Protein AF-A0A0K9PX91-F1 (afdb_monomer)

Nearest PDB structures (foldseek):
  5l0y-assembly3_C  TM=5.691E-01  e=7.499E-02  Thermochaetoides thermophila DSM 1495
  5cwn-assembly1_A  TM=4.117E-01  e=2.044E-02  synthetic construct
  5l0y-assembly1_A  TM=4.486E-01  e=1.176E-01  Thermochaetoides thermophila DSM 1495
  5l0y-assembly5_H  TM=6.342E-01  e=8.267E-01  Thermochaetoides thermophila DSM 1495
  2fbn-assembly1_B  TM=3.160E-01  e=9.605E-01  Plasmodium falciparum

pLDDT: mean 71.94, std 21.8, range [26.59, 95.88]

Foldseek 3Di:
DPDVVVLVVLVVLLVVLVVCVLVVVLVSNQVSLLVSLQVVVVVPDPDPPVSNLSSLVSNLSSCLSVLVLQCSVVSVCVSLVALLQQDLVSLLSSLVSCLVRNPPNLVVNLVSLVRNQVQWADDPQWTWGFRDQRPVPSDTDIDTHHLVSSVSSLCSNQVVRCCPPVVPLVVSLVCLVPGNHDPVSSVVSNVNSVVSVVVVVVVVVVVVPPPDDDDDDDDDDPPPPPVVPVVVPVPPDDDDPPPDDDDDLDDDPDDRPPDDPPVVVVVVVVVVVVVVVCVVPVVVVVVVVVVVVVVVVVVVVVVVCVVPPPPPPPDDDD

Radius of gyration: 27.76 Å; Cα contacts (8 Å, |Δi|>4): 230; chains: 1; bounding box: 58×59×102 Å

Sequence (318 aa):
MNEASQSSSLSEDLDLAERYLIQAMFEKAESLSSSILRRCFSDREQFENGTVESASMVFLQSLNEHGKTDGIFNKLELLFESVAVIPADVLILGAHLQIEHGSGTTTKLRSVLEQFLKAWRFVDGVYDGQTYVSLKTEEQHFSLLSVEKYLEIVDVYVIRLLGTILCDFDAAISWTENADLPEEKRRELIRKLQSLSSAKDTSSSQAFIRENGSPSKEEKEEFRDRSKQSHSSIRKAFQPCFWVFQTFGLKSGNAPLIFQNEKLFILTAFVILICYFARKKHATIQRFALKQFLSVRKALIDIWQLAFSIPVNSLAAV

Mean predicted aligned error: 18.0 Å

Structure (mmCIF, N/CA/C/O backbone):
data_AF-A0A0K9PX91-F1
#
_entry.id   AF-A0A0K9PX91-F1
#
loop_
_atom_site.group_PDB
_atom_site.id
_atom_site.type_symbol
_atom_site.label_atom_id
_atom_site.label_alt_id
_atom_site.label_comp_id
_atom_site.label_asym_id
_atom_site.label_entity_id
_atom_site.label_seq_id
_atom_site.pdbx_PDB_ins_code
_atom_site.Cartn_x
_atom_site.Cartn_y
_atom_site.Cartn_z
_atom_site.occupancy
_atom_site.B_iso_or_equiv
_atom_site.auth_seq_id
_atom_site.auth_comp_id
_atom_site.auth_asym_id
_atom_site.auth_atom_id
_atom_site.pdbx_PDB_model_num
ATOM 1 N N . MET A 1 1 ? 11.472 -23.175 -26.448 1.00 44.75 1 MET A N 1
ATOM 2 C CA . MET A 1 1 ? 12.720 -22.442 -26.142 1.00 44.75 1 MET A CA 1
ATOM 3 C C . MET A 1 1 ? 12.405 -21.061 -25.545 1.00 44.75 1 MET A C 1
ATOM 5 O O . MET A 1 1 ? 13.180 -20.140 -25.750 1.00 44.75 1 MET A O 1
ATOM 9 N N . ASN A 1 2 ? 11.278 -20.894 -24.826 1.00 56.50 2 ASN A N 1
ATOM 10 C CA . ASN A 1 2 ? 10.623 -19.578 -24.719 1.00 56.50 2 ASN A CA 1
ATOM 11 C C . ASN A 1 2 ? 10.452 -19.043 -23.283 1.00 56.50 2 ASN A C 1
ATOM 13 O O . ASN A 1 2 ? 10.642 -17.851 -23.092 1.00 56.50 2 ASN A O 1
ATOM 17 N N . GLU A 1 3 ? 10.193 -19.879 -22.274 1.00 50.47 3 GLU A N 1
ATOM 18 C CA . GLU A 1 3 ? 9.898 -19.403 -20.903 1.00 50.47 3 GLU A CA 1
ATOM 19 C C . GLU A 1 3 ? 11.137 -18.863 -20.170 1.00 50.47 3 GLU A C 1
ATOM 21 O O . GLU A 1 3 ? 11.148 -17.724 -19.712 1.00 50.47 3 GLU A O 1
ATOM 26 N N . ALA A 1 4 ? 12.232 -19.633 -20.144 1.00 56.19 4 ALA A N 1
ATOM 27 C CA . ALA A 1 4 ? 13.476 -19.223 -19.479 1.00 56.19 4 ALA A CA 1
ATOM 28 C C . ALA A 1 4 ? 14.125 -17.976 -20.111 1.00 56.19 4 ALA A C 1
ATOM 30 O O . ALA A 1 4 ? 14.843 -17.244 -19.440 1.00 56.19 4 ALA A O 1
ATOM 31 N N . SER A 1 5 ? 13.870 -17.732 -21.403 1.00 59.03 5 SER A N 1
ATOM 32 C CA . SER A 1 5 ? 14.355 -16.538 -22.104 1.00 59.03 5 SER A CA 1
ATOM 33 C C . SER A 1 5 ? 13.471 -15.313 -21.853 1.00 59.03 5 SER A C 1
ATOM 35 O O . SER A 1 5 ? 13.945 -14.185 -21.980 1.00 59.03 5 SER A O 1
ATOM 37 N N . GLN A 1 6 ? 12.187 -15.507 -21.536 1.00 60.16 6 GLN A N 1
ATOM 38 C CA . GLN A 1 6 ? 11.271 -14.418 -21.199 1.00 60.16 6 GLN A CA 1
ATOM 39 C C . GLN A 1 6 ? 11.432 -13.988 -19.740 1.00 60.16 6 GLN A C 1
ATOM 41 O O . GLN A 1 6 ? 11.508 -12.784 -19.489 1.00 60.16 6 GLN A O 1
ATOM 46 N N . SER A 1 7 ? 11.560 -14.929 -18.800 1.00 59.84 7 SER A N 1
ATOM 47 C CA . SER A 1 7 ? 11.830 -14.608 -17.393 1.00 59.84 7 SER A CA 1
ATOM 48 C C . SER A 1 7 ? 13.177 -13.900 -17.219 1.00 59.84 7 SER A C 1
ATOM 50 O O . SER A 1 7 ? 13.248 -12.896 -16.510 1.00 59.84 7 SER A O 1
ATOM 52 N N . SER A 1 8 ? 14.215 -14.325 -17.954 1.00 65.19 8 SER A N 1
ATOM 53 C CA . SER A 1 8 ? 15.501 -13.619 -17.975 1.00 65.19 8 SER A CA 1
ATOM 54 C C . SER A 1 8 ? 15.363 -12.195 -18.524 1.00 65.19 8 SER A C 1
ATOM 56 O O . SER A 1 8 ? 15.917 -11.267 -17.944 1.00 65.19 8 SER A O 1
ATOM 58 N N . SER A 1 9 ? 14.559 -11.995 -19.579 1.00 80.06 9 SER A N 1
ATOM 59 C CA . SER A 1 9 ? 14.324 -10.657 -20.144 1.00 80.06 9 SER A CA 1
ATOM 60 C C . SER A 1 9 ? 13.584 -9.716 -19.184 1.00 80.06 9 SER A C 1
ATOM 62 O O . SER A 1 9 ? 13.906 -8.536 -19.117 1.00 80.06 9 SER A O 1
ATOM 64 N N . LEU A 1 10 ? 12.616 -10.226 -18.408 1.00 82.81 10 LEU A N 1
ATOM 65 C CA . LEU A 1 10 ? 11.866 -9.420 -17.437 1.00 82.81 10 LEU A CA 1
ATOM 66 C C . LEU A 1 10 ? 12.744 -8.988 -16.260 1.00 82.81 10 LEU A C 1
ATOM 68 O O . LEU A 1 10 ? 12.634 -7.851 -15.807 1.00 82.81 10 LEU A O 1
ATOM 72 N N . SER A 1 11 ? 13.627 -9.872 -15.788 1.00 83.62 11 SER A N 1
ATOM 73 C CA . SER A 1 11 ? 14.587 -9.536 -14.734 1.00 83.62 11 SER A CA 1
ATOM 74 C C . SER A 1 11 ? 15.584 -8.469 -15.195 1.00 83.62 11 SER A C 1
ATOM 76 O O . SER A 1 11 ? 15.866 -7.539 -14.445 1.00 83.62 11 SER A O 1
ATOM 78 N N . GLU A 1 12 ? 16.094 -8.565 -16.426 1.00 88.25 12 GLU A N 1
ATOM 79 C CA . GLU A 1 12 ? 17.004 -7.560 -16.994 1.00 88.25 12 GLU A CA 1
ATOM 80 C C . GLU A 1 12 ? 16.321 -6.192 -17.167 1.00 88.25 12 GLU A C 1
ATOM 82 O O . GLU A 1 12 ? 16.908 -5.153 -16.847 1.00 88.25 12 GLU A O 1
ATOM 87 N N . ASP A 1 13 ? 15.067 -6.184 -17.629 1.00 91.19 13 ASP A N 1
ATOM 88 C CA . ASP A 1 13 ? 14.262 -4.966 -17.743 1.00 91.19 13 ASP A CA 1
ATOM 89 C C . ASP A 1 13 ? 13.988 -4.343 -16.361 1.00 91.19 13 ASP A C 1
ATOM 91 O O . ASP A 1 13 ? 14.023 -3.117 -16.215 1.00 91.19 13 ASP A O 1
ATOM 95 N N . LEU A 1 14 ? 13.744 -5.165 -15.333 1.00 90.00 14 LEU A N 1
ATOM 96 C CA . LEU A 1 14 ? 13.546 -4.700 -13.959 1.00 90.00 14 LEU A CA 1
ATOM 97 C C . LEU A 1 14 ? 14.821 -4.064 -13.394 1.00 90.00 14 LEU A C 1
ATOM 99 O O . LEU A 1 14 ? 14.767 -2.932 -12.910 1.00 90.00 14 LEU A O 1
ATOM 103 N N . ASP A 1 15 ? 15.973 -4.722 -13.544 1.00 90.62 15 ASP A N 1
ATOM 104 C CA . ASP A 1 15 ? 17.277 -4.170 -13.158 1.00 90.62 15 ASP A CA 1
ATOM 105 C C . ASP A 1 15 ? 17.537 -2.819 -13.844 1.00 90.62 15 ASP A C 1
ATOM 107 O O . ASP A 1 15 ? 18.087 -1.881 -13.253 1.00 90.62 15 ASP A O 1
ATOM 111 N N . LEU A 1 16 ? 17.152 -2.693 -15.116 1.00 92.56 16 LEU A N 1
ATOM 112 C CA . LEU A 1 16 ? 17.272 -1.444 -15.859 1.00 92.56 16 LEU A CA 1
ATOM 113 C C . LEU A 1 16 ? 16.324 -0.363 -15.319 1.00 92.56 16 LEU A C 1
ATOM 115 O O . LEU A 1 16 ? 16.738 0.793 -15.184 1.00 92.56 16 LEU A O 1
ATOM 119 N N . ALA A 1 17 ? 15.087 -0.720 -14.972 1.00 92.19 17 ALA A N 1
ATOM 120 C CA . ALA A 1 17 ? 14.122 0.198 -14.372 1.00 92.19 17 ALA A CA 1
ATOM 121 C C . ALA A 1 17 ? 14.614 0.726 -13.015 1.00 92.19 17 ALA A C 1
ATOM 123 O O . ALA A 1 17 ? 14.544 1.932 -12.759 1.00 92.19 17 ALA A O 1
ATOM 124 N N . GLU A 1 18 ? 15.194 -0.139 -12.182 1.00 91.12 18 GLU A N 1
ATOM 125 C CA . GLU A 1 18 ? 15.822 0.248 -10.915 1.00 91.12 18 GLU A CA 1
ATOM 126 C C . GLU A 1 18 ? 17.002 1.202 -11.130 1.00 91.12 18 GLU A C 1
ATOM 128 O O . GLU A 1 18 ? 17.122 2.224 -10.449 1.00 91.12 18 GLU A O 1
ATOM 133 N N . ARG A 1 19 ? 17.858 0.934 -12.124 1.00 90.38 19 ARG A N 1
ATOM 134 C CA . ARG A 1 19 ? 18.958 1.847 -12.476 1.00 90.38 19 ARG A CA 1
ATOM 135 C C . ARG A 1 19 ? 18.443 3.210 -12.921 1.00 90.38 19 ARG A C 1
ATOM 137 O O . ARG A 1 19 ? 19.034 4.220 -12.541 1.00 90.38 19 ARG A O 1
ATOM 144 N N . TYR A 1 20 ? 17.362 3.262 -13.699 1.00 94.69 20 TYR A N 1
ATOM 145 C CA . TYR A 1 20 ? 16.736 4.528 -14.077 1.00 94.69 20 TYR A CA 1
ATOM 146 C C . TYR A 1 20 ? 16.213 5.292 -12.865 1.00 94.69 20 TYR A C 1
ATOM 148 O O . TYR A 1 20 ? 16.447 6.498 -12.780 1.00 94.69 20 TYR A O 1
ATOM 156 N N . LEU A 1 21 ? 15.592 4.605 -11.906 1.00 88.94 21 LEU A N 1
ATOM 157 C CA . LEU A 1 21 ? 15.139 5.213 -10.658 1.00 88.94 21 LEU A CA 1
ATOM 158 C C . LEU A 1 21 ? 16.312 5.807 -9.861 1.00 88.94 21 LEU A C 1
ATOM 160 O O . LEU A 1 21 ? 16.266 6.975 -9.481 1.00 88.94 21 LEU A O 1
ATOM 164 N N . ILE A 1 22 ? 17.395 5.043 -9.674 1.00 91.25 22 ILE A N 1
ATOM 165 C CA . ILE A 1 22 ? 18.600 5.487 -8.947 1.00 91.25 22 ILE A CA 1
ATOM 166 C C . ILE A 1 22 ? 19.269 6.686 -9.635 1.00 91.25 22 ILE A C 1
ATOM 168 O O . ILE A 1 22 ? 19.811 7.567 -8.972 1.00 91.25 22 ILE A O 1
ATOM 172 N N . GLN A 1 23 ? 19.233 6.731 -10.967 1.00 90.44 23 GLN A N 1
ATOM 173 C CA . GLN A 1 23 ? 19.802 7.817 -11.768 1.00 90.44 23 GLN A CA 1
ATOM 174 C C . GLN A 1 23 ? 18.855 9.018 -11.927 1.00 90.44 23 GLN A C 1
ATOM 176 O O . GLN A 1 23 ? 19.132 9.899 -12.739 1.00 90.44 23 GLN A O 1
ATOM 181 N N . ALA A 1 24 ? 17.744 9.061 -11.184 1.00 90.19 24 ALA A N 1
ATOM 182 C CA . ALA A 1 24 ? 16.719 10.101 -11.265 1.00 90.19 24 ALA A CA 1
ATOM 183 C C . ALA A 1 24 ? 16.076 10.266 -12.659 1.00 90.19 24 ALA A C 1
ATOM 185 O O . ALA A 1 24 ? 15.495 11.301 -12.981 1.00 90.19 24 ALA A O 1
ATOM 186 N N . MET A 1 25 ? 16.134 9.228 -13.498 1.00 92.94 25 MET A N 1
ATOM 187 C CA . MET A 1 25 ? 15.400 9.146 -14.763 1.00 92.94 25 MET A CA 1
ATOM 188 C C . MET A 1 25 ? 13.996 8.591 -14.516 1.00 92.94 25 MET A C 1
ATOM 190 O O . MET A 1 25 ? 13.616 7.536 -15.030 1.00 92.94 25 MET A O 1
ATOM 194 N N . PHE A 1 26 ? 13.227 9.312 -13.708 1.00 92.19 26 PHE A N 1
ATOM 195 C CA . PHE A 1 26 ? 11.937 8.873 -13.189 1.00 92.19 26 PHE A CA 1
ATOM 196 C C . PHE A 1 26 ? 10.910 8.569 -14.298 1.00 92.19 26 PHE A C 1
ATOM 198 O O . PHE A 1 26 ? 10.193 7.581 -14.197 1.00 92.19 26 PHE A O 1
ATOM 205 N N . GLU A 1 27 ? 10.887 9.318 -15.410 1.00 94.81 27 GLU A N 1
ATOM 206 C CA . GLU A 1 27 ? 9.984 9.060 -16.557 1.00 94.81 27 GLU A CA 1
ATOM 207 C C . GLU A 1 27 ? 10.273 7.728 -17.239 1.00 94.81 27 GLU A C 1
ATOM 209 O O . GLU A 1 27 ? 9.356 6.987 -17.598 1.00 94.81 27 GLU A O 1
ATOM 214 N N . LYS A 1 28 ? 11.558 7.387 -17.366 1.00 95.50 28 LYS A N 1
ATOM 215 C CA . LYS A 1 28 ? 11.973 6.106 -17.936 1.00 95.50 28 LYS A CA 1
ATOM 216 C C . LYS A 1 28 ? 11.702 4.963 -16.966 1.00 95.50 28 LYS A C 1
ATOM 218 O O . LYS A 1 28 ? 11.239 3.916 -17.404 1.00 95.50 28 LYS A O 1
ATOM 223 N N . ALA A 1 29 ? 11.953 5.172 -15.672 1.00 93.44 29 ALA A N 1
ATOM 224 C CA . ALA A 1 29 ? 11.642 4.194 -14.633 1.00 93.44 29 ALA A CA 1
ATOM 225 C C . ALA A 1 29 ? 10.132 3.901 -14.576 1.00 93.44 29 ALA A C 1
ATOM 227 O O . ALA A 1 29 ? 9.744 2.736 -14.591 1.00 93.44 29 ALA A O 1
ATOM 228 N N . GLU A 1 30 ? 9.286 4.937 -14.605 1.00 94.56 30 GLU A N 1
ATOM 229 C CA . GLU A 1 30 ? 7.819 4.828 -14.637 1.00 94.56 30 GLU A CA 1
ATOM 230 C C . GLU A 1 30 ? 7.355 4.051 -15.876 1.00 94.56 30 GLU A C 1
ATOM 232 O O . GLU A 1 30 ? 6.601 3.084 -15.770 1.00 94.56 30 GLU A O 1
ATOM 237 N N . SER A 1 31 ? 7.830 4.447 -17.062 1.00 95.88 31 SER A N 1
ATOM 238 C CA . SER A 1 31 ? 7.438 3.809 -18.321 1.00 95.88 31 SER A CA 1
ATOM 239 C C . SER A 1 31 ? 7.871 2.346 -18.389 1.00 95.88 31 SER A C 1
ATOM 241 O O . SER A 1 31 ? 7.097 1.502 -18.842 1.00 95.88 31 SER A O 1
ATOM 243 N N . LEU A 1 32 ? 9.104 2.039 -17.977 1.00 95.75 32 LEU A N 1
ATOM 244 C CA . LEU A 1 32 ? 9.650 0.688 -18.067 1.00 95.75 32 LEU A CA 1
ATOM 245 C C . LEU A 1 32 ? 8.989 -0.239 -17.044 1.00 95.75 32 LEU A C 1
ATOM 247 O O . LEU A 1 32 ? 8.501 -1.298 -17.427 1.00 95.75 32 LEU A O 1
ATOM 251 N N . SER A 1 33 ? 8.863 0.189 -15.784 1.00 93.88 33 SER A N 1
ATOM 252 C CA . SER A 1 33 ? 8.152 -0.582 -14.752 1.00 93.88 33 SER A CA 1
ATOM 253 C C . SER A 1 33 ? 6.681 -0.823 -15.107 1.00 93.88 33 SER A C 1
ATOM 255 O O . SER A 1 33 ? 6.194 -1.942 -14.972 1.00 93.88 33 SER A O 1
ATOM 257 N N . SER A 1 34 ? 5.984 0.172 -15.668 1.00 93.75 34 SER A N 1
ATOM 258 C CA . SER A 1 34 ? 4.614 -0.008 -16.165 1.00 93.75 34 SER A CA 1
ATOM 259 C C . SER A 1 34 ? 4.535 -1.019 -17.316 1.00 93.75 34 SER A C 1
ATOM 261 O O . SER A 1 34 ? 3.618 -1.839 -17.357 1.00 93.75 34 SER A O 1
ATOM 263 N N . SER A 1 35 ? 5.503 -0.997 -18.238 1.00 93.31 35 SER A N 1
ATOM 264 C CA . SER A 1 35 ? 5.590 -1.966 -19.336 1.00 93.31 35 SER A CA 1
ATOM 265 C C . SER A 1 35 ? 5.850 -3.388 -18.831 1.00 93.31 35 SER A C 1
ATOM 267 O O . SER A 1 35 ? 5.234 -4.329 -19.333 1.00 93.31 35 SER A O 1
ATOM 269 N N . ILE A 1 36 ? 6.723 -3.547 -17.831 1.00 91.12 36 ILE A N 1
ATOM 270 C CA . ILE A 1 36 ? 6.980 -4.830 -17.160 1.00 91.12 36 ILE A CA 1
ATOM 271 C C . ILE A 1 36 ? 5.681 -5.353 -16.547 1.00 91.12 36 ILE A C 1
ATOM 273 O O . ILE A 1 36 ? 5.276 -6.464 -16.869 1.00 91.12 36 ILE A O 1
ATOM 277 N N . LEU A 1 37 ? 4.972 -4.532 -15.763 1.00 90.12 37 LEU A N 1
ATOM 278 C CA . LEU A 1 37 ? 3.699 -4.920 -15.149 1.00 90.12 37 LEU A CA 1
ATOM 279 C C . LEU A 1 37 ? 2.666 -5.354 -16.194 1.00 90.12 37 LEU A C 1
ATOM 281 O O . LEU A 1 37 ? 2.064 -6.409 -16.053 1.00 90.12 37 LEU A O 1
ATOM 285 N N . ARG A 1 38 ? 2.509 -4.615 -17.299 1.00 89.38 38 ARG A N 1
ATOM 286 C CA . ARG A 1 38 ? 1.576 -5.004 -18.375 1.00 89.38 38 ARG A CA 1
ATOM 287 C C . ARG A 1 38 ? 1.932 -6.341 -19.019 1.00 89.38 38 ARG A C 1
ATOM 289 O O . ARG A 1 38 ? 1.031 -7.128 -19.307 1.00 89.38 38 ARG A O 1
ATOM 296 N N . ARG A 1 39 ? 3.221 -6.620 -19.240 1.00 86.81 39 ARG A N 1
ATOM 297 C CA . ARG A 1 39 ? 3.683 -7.937 -19.716 1.00 86.81 39 ARG A CA 1
ATOM 298 C C . ARG A 1 39 ? 3.358 -9.018 -18.687 1.00 86.81 39 ARG A C 1
ATOM 300 O O . ARG A 1 39 ? 2.804 -10.049 -19.060 1.00 86.81 39 ARG A O 1
ATOM 307 N N . CYS A 1 40 ? 3.568 -8.713 -17.406 1.00 81.12 40 CYS A N 1
ATOM 308 C CA . CYS A 1 40 ? 3.186 -9.570 -16.290 1.00 81.12 40 CYS A CA 1
ATOM 309 C C . CYS A 1 40 ? 1.672 -9.781 -16.126 1.00 81.12 40 CYS A C 1
ATOM 311 O O . CYS A 1 40 ? 1.275 -10.579 -15.302 1.00 81.12 40 CYS A O 1
ATOM 313 N N . PHE A 1 41 ? 0.794 -9.102 -16.858 1.00 75.88 41 PHE A N 1
ATOM 314 C CA . PHE A 1 41 ? -0.644 -9.419 -16.837 1.00 75.88 41 PHE A CA 1
ATOM 315 C C . PHE A 1 41 ? -1.146 -9.948 -18.184 1.00 75.88 41 PHE A C 1
ATOM 317 O O . PHE A 1 41 ? -2.157 -10.648 -18.241 1.00 75.88 41 PHE A O 1
ATOM 324 N N . SER A 1 42 ? -0.401 -9.704 -19.265 1.00 73.25 42 SER A N 1
ATOM 325 C CA . SER A 1 42 ? -0.741 -10.178 -20.610 1.00 73.25 42 SER A CA 1
ATOM 326 C C . SER A 1 42 ? -0.475 -11.676 -20.794 1.00 73.25 42 SER A C 1
ATOM 328 O O . SER A 1 42 ? -1.291 -12.357 -21.415 1.00 73.25 42 SER A O 1
ATOM 330 N N . ASP A 1 43 ? 0.619 -12.205 -20.232 1.00 65.75 43 ASP A N 1
ATOM 331 C CA . ASP A 1 43 ? 1.031 -13.595 -20.493 1.00 65.75 43 ASP A CA 1
ATOM 332 C C . ASP A 1 43 ? 0.348 -14.649 -19.589 1.00 65.75 43 ASP A C 1
ATOM 334 O O . ASP A 1 43 ? 0.341 -15.830 -19.939 1.00 65.75 43 ASP A O 1
ATOM 338 N N . ARG A 1 44 ? -0.342 -14.241 -18.506 1.00 57.78 44 ARG A N 1
ATOM 339 C CA . ARG A 1 44 ? -1.103 -15.103 -17.559 1.00 57.78 44 ARG A CA 1
ATOM 340 C C . ARG A 1 44 ? -0.433 -16.448 -17.218 1.00 57.78 44 ARG A C 1
ATOM 342 O O . ARG A 1 44 ? -1.120 -17.461 -17.084 1.00 57.78 44 ARG A O 1
ATOM 349 N N . GLU A 1 45 ? 0.886 -16.476 -17.100 1.00 52.12 45 GLU A N 1
ATOM 350 C CA . GLU A 1 45 ? 1.608 -17.593 -16.484 1.00 52.12 45 GLU A CA 1
ATOM 351 C C . GLU A 1 45 ? 1.941 -17.218 -15.042 1.00 52.12 45 GLU A C 1
ATOM 353 O O . GLU A 1 45 ? 1.915 -16.044 -14.700 1.00 52.12 45 GLU A O 1
ATOM 358 N N . GLN A 1 46 ? 2.168 -18.192 -14.161 1.00 53.75 46 GLN A N 1
ATOM 359 C CA . GLN A 1 46 ? 2.471 -17.936 -12.749 1.00 53.75 46 GLN A CA 1
ATOM 360 C C . GLN A 1 46 ? 3.692 -17.018 -12.622 1.00 53.75 46 GLN A C 1
ATOM 362 O O . GLN A 1 46 ? 4.835 -17.458 -12.715 1.00 53.75 46 GLN A O 1
ATOM 367 N N . PHE A 1 47 ? 3.444 -15.727 -12.427 1.00 58.75 47 PHE A N 1
ATOM 368 C CA . PHE A 1 47 ? 4.500 -14.750 -12.241 1.00 58.75 47 PHE A CA 1
ATOM 369 C C . PHE A 1 47 ? 5.193 -15.004 -10.911 1.00 58.75 47 PHE A C 1
ATOM 371 O O . PHE A 1 47 ? 4.547 -15.301 -9.901 1.00 58.75 47 PHE A O 1
ATOM 378 N N . GLU A 1 48 ? 6.513 -14.829 -10.889 1.00 64.50 48 GLU A N 1
ATOM 379 C CA . GLU A 1 48 ? 7.202 -14.654 -9.622 1.00 64.50 48 GLU A CA 1
ATOM 380 C C . GLU A 1 48 ? 6.614 -13.413 -8.954 1.00 64.50 48 GLU A C 1
ATOM 382 O O . GLU A 1 48 ? 6.784 -12.287 -9.427 1.00 64.50 48 GLU A O 1
ATOM 387 N N . ASN A 1 49 ? 5.896 -13.629 -7.850 1.00 69.56 49 ASN A N 1
ATOM 388 C CA . ASN A 1 49 ? 5.242 -12.564 -7.091 1.00 69.56 49 ASN A CA 1
ATOM 389 C C . ASN A 1 49 ? 6.236 -11.431 -6.755 1.00 69.56 49 ASN A C 1
ATOM 391 O O . ASN A 1 49 ? 5.881 -10.256 -6.781 1.00 69.56 49 ASN A O 1
ATOM 395 N N . GLY A 1 50 ? 7.514 -11.786 -6.565 1.00 76.62 50 GLY A N 1
ATOM 396 C CA . GLY A 1 50 ? 8.609 -10.842 -6.356 1.00 76.62 50 GLY A CA 1
ATOM 397 C C . GLY A 1 50 ? 8.883 -9.900 -7.534 1.00 76.62 50 GLY A C 1
ATOM 398 O O . GLY A 1 50 ? 9.171 -8.733 -7.301 1.00 76.62 50 GLY A O 1
ATOM 399 N N . THR A 1 51 ? 8.760 -10.333 -8.795 1.00 82.44 51 THR A N 1
ATOM 400 C CA . THR A 1 51 ? 8.965 -9.442 -9.955 1.00 82.44 51 THR A CA 1
ATOM 401 C C . THR A 1 51 ? 7.845 -8.414 -10.062 1.00 82.44 51 THR A C 1
ATOM 403 O O . THR A 1 51 ? 8.110 -7.238 -10.308 1.00 82.44 51 THR A O 1
ATOM 406 N N . VAL A 1 52 ? 6.594 -8.841 -9.852 1.00 85.31 52 VAL A N 1
ATOM 407 C CA . VAL A 1 52 ? 5.425 -7.946 -9.871 1.00 85.31 52 VAL A CA 1
ATOM 408 C C . VAL A 1 52 ? 5.521 -6.931 -8.739 1.00 85.31 52 VAL A C 1
ATOM 410 O O . VAL A 1 52 ? 5.327 -5.735 -8.967 1.00 85.31 52 VAL A O 1
ATOM 413 N N . GLU A 1 53 ? 5.865 -7.386 -7.536 1.00 86.62 53 GLU A N 1
ATOM 414 C CA . GLU A 1 53 ? 6.062 -6.518 -6.382 1.00 86.62 53 GLU A CA 1
ATOM 415 C C . GLU A 1 53 ? 7.193 -5.513 -6.636 1.00 86.62 53 GLU A C 1
ATOM 417 O O . GLU A 1 53 ? 6.945 -4.311 -6.602 1.00 86.62 53 GLU A O 1
ATOM 422 N N . SER A 1 54 ? 8.395 -5.959 -7.013 1.00 88.00 54 SER A N 1
ATOM 423 C CA . SER A 1 54 ? 9.539 -5.073 -7.275 1.00 88.00 54 SER A CA 1
ATOM 424 C C . SER A 1 54 ? 9.268 -4.058 -8.388 1.00 88.00 54 SER A C 1
ATOM 426 O O . SER A 1 54 ? 9.530 -2.866 -8.212 1.00 88.00 54 SER A O 1
ATOM 428 N N . ALA A 1 55 ? 8.678 -4.483 -9.510 1.00 91.31 55 ALA A N 1
ATOM 429 C CA . ALA A 1 55 ? 8.302 -3.566 -10.585 1.00 91.31 55 ALA A CA 1
ATOM 430 C C . ALA A 1 55 ? 7.285 -2.522 -10.100 1.00 91.31 55 ALA A C 1
ATOM 432 O O . ALA A 1 55 ? 7.398 -1.340 -10.429 1.00 91.31 55 ALA A O 1
ATOM 433 N N . SER A 1 56 ? 6.333 -2.929 -9.260 1.00 92.31 56 SER A N 1
ATOM 434 C CA . SER A 1 56 ? 5.361 -2.019 -8.650 1.00 92.31 56 SER A CA 1
ATOM 435 C C . SER A 1 56 ? 6.003 -1.038 -7.674 1.00 92.31 56 SER A C 1
ATOM 437 O O . SER A 1 56 ? 5.619 0.130 -7.649 1.00 92.31 56 SER A O 1
ATOM 439 N N . MET A 1 57 ? 7.009 -1.466 -6.910 1.00 93.69 57 MET A N 1
ATOM 440 C CA . MET A 1 57 ? 7.760 -0.586 -6.010 1.00 93.69 57 MET A CA 1
ATOM 441 C C . MET A 1 57 ? 8.521 0.488 -6.793 1.00 93.69 57 MET A C 1
ATOM 443 O O . MET A 1 57 ? 8.430 1.672 -6.463 1.00 93.69 57 MET A O 1
ATOM 447 N N . VAL A 1 58 ? 9.209 0.101 -7.876 1.00 93.81 58 VAL A N 1
ATOM 448 C CA . VAL A 1 58 ? 9.887 1.046 -8.781 1.00 93.81 58 VAL A CA 1
ATOM 449 C C . VAL A 1 58 ? 8.882 2.019 -9.395 1.00 93.81 58 VAL A C 1
ATOM 451 O O . VAL A 1 58 ? 9.126 3.228 -9.428 1.00 93.81 58 VAL A O 1
ATOM 454 N N . PHE A 1 59 ? 7.729 1.508 -9.829 1.00 95.44 59 PHE A N 1
ATOM 455 C CA . PHE A 1 59 ? 6.652 2.316 -10.386 1.00 95.44 59 PHE A CA 1
ATOM 456 C C . PHE A 1 59 ? 6.141 3.357 -9.380 1.00 95.44 59 PHE A C 1
ATOM 458 O O . PHE A 1 59 ? 6.138 4.551 -9.681 1.00 95.44 59 PHE A O 1
ATOM 465 N N . LEU A 1 60 ? 5.780 2.942 -8.164 1.00 94.00 60 LEU A N 1
ATOM 466 C CA . LEU A 1 60 ? 5.296 3.842 -7.115 1.00 94.00 60 LEU A CA 1
ATOM 467 C C . LEU A 1 60 ? 6.324 4.901 -6.728 1.00 94.00 60 LEU A C 1
ATOM 469 O O . LEU A 1 60 ? 5.976 6.081 -6.639 1.00 94.00 60 LEU A O 1
ATOM 473 N N . GLN A 1 61 ? 7.588 4.508 -6.559 1.00 92.94 61 GLN A N 1
ATOM 474 C CA . GLN A 1 61 ? 8.638 5.467 -6.237 1.00 92.94 61 GLN A CA 1
ATOM 475 C C . GLN A 1 61 ? 8.825 6.475 -7.375 1.00 92.94 61 GLN A C 1
ATOM 477 O O . GLN A 1 61 ? 8.901 7.672 -7.121 1.00 92.94 61 GLN A O 1
ATOM 482 N N . SER A 1 62 ? 8.830 6.027 -8.634 1.00 92.25 62 SER A N 1
ATOM 483 C CA . SER A 1 62 ? 8.956 6.934 -9.782 1.00 92.25 62 SER A CA 1
ATOM 484 C C . SER A 1 62 ? 7.809 7.953 -9.860 1.00 92.25 62 SER A C 1
ATOM 486 O O . SER A 1 62 ? 8.042 9.125 -10.150 1.00 92.25 62 SER A O 1
ATOM 488 N N . LEU A 1 63 ? 6.577 7.547 -9.524 1.00 90.81 63 LEU A N 1
ATOM 489 C CA . LEU A 1 63 ? 5.428 8.453 -9.442 1.00 90.81 63 LEU A CA 1
ATOM 490 C C . LEU A 1 63 ? 5.566 9.469 -8.311 1.00 90.81 63 LEU A C 1
ATOM 492 O O . LEU A 1 63 ? 5.198 10.632 -8.495 1.00 90.81 63 LEU A O 1
ATOM 496 N N . ASN A 1 64 ? 6.082 9.035 -7.161 1.00 89.62 64 ASN A N 1
ATOM 497 C CA . ASN A 1 64 ? 6.317 9.911 -6.024 1.00 89.62 64 ASN A CA 1
ATOM 498 C C . ASN A 1 64 ? 7.337 11.004 -6.354 1.00 89.62 64 ASN A C 1
ATOM 500 O O . ASN A 1 64 ? 7.060 12.181 -6.143 1.00 89.62 64 ASN A O 1
ATOM 504 N N . GLU A 1 65 ? 8.473 10.631 -6.942 1.00 87.94 65 GLU A N 1
ATOM 505 C CA . GLU A 1 65 ? 9.533 11.581 -7.308 1.00 87.94 65 GLU A CA 1
ATOM 506 C C . GLU A 1 65 ? 9.093 12.562 -8.412 1.00 87.94 65 GLU A C 1
ATOM 508 O O . GLU A 1 65 ? 9.574 13.691 -8.488 1.00 87.94 65 GLU A O 1
ATOM 513 N N . HIS A 1 66 ? 8.118 12.177 -9.241 1.00 82.06 66 HIS A N 1
ATOM 514 C CA . HIS A 1 66 ? 7.451 13.078 -10.185 1.00 82.06 66 HIS A CA 1
ATOM 515 C C . HIS A 1 66 ? 6.404 14.011 -9.563 1.00 82.06 66 HIS A C 1
ATOM 517 O O . HIS A 1 66 ? 5.842 14.843 -10.279 1.00 82.06 66 HIS A O 1
ATOM 523 N N . GLY A 1 67 ? 6.058 13.838 -8.287 1.00 83.00 67 GLY A N 1
ATOM 524 C CA . GLY A 1 67 ? 4.934 14.533 -7.658 1.00 83.00 67 GLY A CA 1
ATOM 525 C C . GLY A 1 67 ? 3.563 14.120 -8.209 1.00 83.00 67 GLY A C 1
ATOM 526 O O . GLY A 1 67 ? 2.604 14.877 -8.103 1.00 83.00 67 GLY A O 1
ATOM 527 N N . LYS A 1 68 ? 3.442 12.931 -8.820 1.00 84.88 68 LYS A N 1
ATOM 528 C CA . LYS A 1 68 ? 2.190 12.397 -9.398 1.00 84.88 68 LYS A CA 1
ATOM 529 C C . LYS A 1 68 ? 1.471 11.451 -8.424 1.00 84.88 68 LYS A C 1
ATOM 531 O O . LYS A 1 68 ? 0.943 10.415 -8.834 1.00 84.88 68 LYS A O 1
ATOM 536 N N . THR A 1 69 ? 1.459 11.790 -7.139 1.00 84.44 69 THR A N 1
ATOM 537 C CA . THR A 1 69 ? 0.956 10.934 -6.050 1.00 84.44 69 THR A CA 1
ATOM 538 C C . THR A 1 69 ? -0.571 10.835 -6.006 1.00 84.44 69 THR A C 1
ATOM 540 O O . THR A 1 69 ? -1.107 9.770 -5.709 1.00 84.44 69 THR A O 1
ATOM 543 N N . ASP A 1 70 ? -1.294 11.884 -6.410 1.00 82.81 70 ASP A N 1
ATOM 544 C CA . ASP A 1 70 ? -2.768 11.896 -6.443 1.00 82.81 70 ASP A CA 1
ATOM 545 C C . ASP A 1 70 ? -3.387 10.876 -7.408 1.00 82.81 70 ASP A C 1
ATOM 547 O O . ASP A 1 70 ? -4.528 10.445 -7.240 1.00 82.81 70 ASP A O 1
ATOM 551 N N . GLY A 1 71 ? -2.634 10.484 -8.437 1.00 85.12 71 GLY A N 1
ATOM 552 C CA . GLY A 1 71 ? -3.079 9.549 -9.466 1.00 85.12 71 GLY A CA 1
ATOM 553 C C . GLY A 1 71 ? -2.652 8.102 -9.238 1.00 85.12 71 GLY A C 1
ATOM 554 O O . GLY A 1 71 ? -2.927 7.279 -10.112 1.00 85.12 71 GLY A O 1
ATOM 555 N N . ILE A 1 72 ? -1.978 7.781 -8.123 1.00 91.19 72 ILE A N 1
ATOM 556 C CA . ILE A 1 72 ? -1.363 6.462 -7.896 1.00 91.19 72 ILE A CA 1
ATOM 557 C C . ILE A 1 72 ? -2.379 5.337 -8.085 1.00 91.19 72 ILE A C 1
ATOM 559 O O . ILE A 1 72 ? -2.174 4.466 -8.929 1.00 91.19 72 ILE A O 1
ATOM 563 N N . PHE A 1 73 ? -3.506 5.372 -7.373 1.00 91.31 73 PHE A N 1
ATOM 564 C CA . PHE A 1 73 ? -4.451 4.256 -7.426 1.00 91.31 73 PHE A CA 1
ATOM 565 C C . PHE A 1 73 ? -5.253 4.185 -8.717 1.00 91.31 73 PHE A C 1
ATOM 567 O O . PHE A 1 73 ? -5.618 3.090 -9.118 1.00 91.31 73 PHE A O 1
ATOM 574 N N . ASN A 1 74 ? -5.450 5.302 -9.422 1.00 90.94 74 ASN A N 1
ATOM 575 C CA . ASN A 1 74 ? -6.017 5.248 -10.771 1.00 90.94 74 ASN A CA 1
ATOM 576 C C . ASN A 1 74 ? -5.074 4.494 -11.717 1.00 90.94 74 ASN A C 1
ATOM 578 O O . ASN A 1 74 ? -5.518 3.712 -12.550 1.00 90.94 74 ASN A O 1
ATOM 582 N N . LYS A 1 75 ? -3.759 4.707 -11.581 1.00 92.00 75 LYS A N 1
ATOM 583 C CA . LYS A 1 75 ? -2.758 4.003 -12.386 1.00 92.00 75 LYS A CA 1
ATOM 584 C C . LYS A 1 75 ? -2.609 2.538 -11.977 1.00 92.00 75 LYS A C 1
ATOM 586 O O . LYS A 1 75 ? -2.505 1.697 -12.860 1.00 92.00 75 LYS A O 1
ATOM 591 N N . LEU A 1 76 ? -2.612 2.230 -10.679 1.00 91.88 76 LEU A N 1
ATOM 592 C CA . LEU A 1 76 ? -2.548 0.846 -10.200 1.00 91.88 76 LEU A CA 1
ATOM 593 C C . LEU A 1 76 ? -3.780 0.047 -10.632 1.00 91.88 76 LEU A C 1
ATOM 595 O O . LEU A 1 76 ? -3.632 -1.050 -11.149 1.00 91.88 76 LEU A O 1
ATOM 599 N N . GLU A 1 77 ? -4.981 0.605 -10.503 1.00 90.12 77 GLU A N 1
ATOM 600 C CA . GLU A 1 77 ? -6.219 -0.060 -10.927 1.00 90.12 77 GLU A CA 1
ATOM 601 C C . GLU A 1 77 ? -6.211 -0.376 -12.432 1.00 90.12 77 GLU A C 1
ATOM 603 O O . GLU A 1 77 ? -6.609 -1.463 -12.838 1.00 90.12 77 GLU A O 1
ATOM 608 N N . LEU A 1 78 ? -5.655 0.520 -13.258 1.00 89.88 78 LEU A N 1
ATOM 609 C CA . LEU A 1 78 ? -5.454 0.267 -14.690 1.00 89.88 78 LEU A CA 1
ATOM 610 C C . LEU A 1 78 ? -4.418 -0.828 -14.990 1.00 89.88 78 LEU A C 1
ATOM 612 O O . LEU A 1 78 ? -4.480 -1.427 -16.060 1.00 89.88 78 LEU A O 1
ATOM 616 N N . LEU A 1 79 ? -3.439 -1.048 -14.108 1.00 89.38 79 LEU A N 1
ATOM 617 C CA . LEU A 1 79 ? -2.381 -2.045 -14.309 1.00 89.38 79 LEU A CA 1
ATOM 618 C C . LEU A 1 79 ? -2.766 -3.427 -13.782 1.00 89.38 79 LEU A C 1
ATOM 620 O O . LEU A 1 79 ? -2.385 -4.416 -14.393 1.00 89.38 79 LEU A O 1
ATOM 624 N N . PHE A 1 80 ? -3.502 -3.480 -12.673 1.00 85.38 80 PHE A N 1
ATOM 625 C CA . PHE A 1 80 ? -3.860 -4.717 -11.978 1.00 85.38 80 PHE A CA 1
ATOM 626 C C . PHE A 1 80 ? -5.268 -5.225 -12.310 1.00 85.38 80 PHE A C 1
ATOM 628 O O . PHE A 1 80 ? -5.612 -6.328 -11.896 1.00 85.38 80 PHE A O 1
ATOM 635 N N . GLU A 1 81 ? -6.081 -4.434 -13.026 1.00 81.94 81 GLU A N 1
ATOM 636 C CA . GLU A 1 81 ? -7.492 -4.680 -13.393 1.00 81.94 81 GLU A CA 1
ATOM 637 C C . GLU A 1 81 ? -8.467 -4.779 -12.203 1.00 81.94 81 GLU A C 1
ATOM 639 O O . GLU A 1 81 ? -9.625 -4.379 -12.308 1.00 81.94 81 GLU A O 1
ATOM 644 N N . SER A 1 82 ? -8.003 -5.267 -11.054 1.00 83.94 82 SER A N 1
ATOM 645 C CA . SER A 1 82 ? -8.726 -5.372 -9.796 1.00 83.94 82 SER A CA 1
ATOM 646 C C . SER A 1 82 ? -7.833 -4.941 -8.639 1.00 83.94 82 SER A C 1
ATOM 648 O O . SER A 1 82 ? -6.665 -5.321 -8.540 1.00 83.94 82 SER A O 1
ATOM 650 N N . VAL A 1 83 ? -8.412 -4.182 -7.709 1.00 87.38 83 VAL A N 1
ATOM 651 C CA . VAL A 1 83 ? -7.722 -3.729 -6.496 1.00 87.38 83 VAL A CA 1
ATOM 652 C C . VAL A 1 83 ? -7.279 -4.912 -5.630 1.00 87.38 83 VAL A C 1
ATOM 654 O O . VAL A 1 83 ? -6.214 -4.849 -5.027 1.00 87.38 83 VAL A O 1
ATOM 657 N N . ALA A 1 84 ? -8.043 -6.009 -5.609 1.00 85.50 84 ALA A N 1
ATOM 658 C CA . ALA A 1 84 ? -7.741 -7.189 -4.795 1.00 85.50 84 ALA A CA 1
ATOM 659 C C . ALA A 1 84 ? -6.433 -7.900 -5.196 1.00 85.50 84 ALA A C 1
ATOM 661 O O . ALA A 1 84 ? -5.859 -8.618 -4.384 1.00 85.50 84 ALA A O 1
ATOM 662 N N . VAL A 1 85 ? -5.956 -7.687 -6.430 1.00 84.81 85 VAL A N 1
ATOM 663 C CA . VAL A 1 85 ? -4.728 -8.298 -6.977 1.00 84.81 85 VAL A CA 1
ATOM 664 C C . VAL A 1 85 ? -3.475 -7.515 -6.596 1.00 84.81 85 VAL A C 1
ATOM 666 O O . VAL A 1 85 ? -2.366 -8.033 -6.700 1.00 84.81 85 VAL A O 1
ATOM 669 N N . ILE A 1 86 ? -3.627 -6.270 -6.144 1.00 88.50 86 ILE A N 1
ATOM 670 C CA . ILE A 1 86 ? -2.492 -5.423 -5.784 1.00 88.50 86 ILE A CA 1
ATOM 671 C C . ILE A 1 86 ? -1.750 -6.065 -4.597 1.00 88.50 86 ILE A C 1
ATOM 673 O O . ILE A 1 86 ? -2.376 -6.321 -3.565 1.00 88.50 86 ILE A O 1
ATOM 677 N N . PRO A 1 87 ? -0.426 -6.296 -4.691 1.00 87.94 87 PRO A N 1
ATOM 678 C CA . PRO A 1 87 ? 0.350 -6.810 -3.570 1.00 87.94 87 PRO A CA 1
ATOM 679 C C . PRO A 1 87 ? 0.203 -5.915 -2.335 1.00 87.94 87 PRO A C 1
ATOM 681 O O . PRO A 1 87 ? 0.194 -4.688 -2.444 1.00 87.94 87 PRO A O 1
ATOM 684 N N . ALA A 1 88 ? 0.116 -6.522 -1.151 1.00 88.88 88 ALA A N 1
ATOM 685 C CA . ALA A 1 88 ? -0.142 -5.800 0.097 1.00 88.88 88 ALA A CA 1
ATOM 686 C C . ALA A 1 88 ? 0.858 -4.656 0.333 1.00 88.88 88 ALA A C 1
ATOM 688 O O . ALA A 1 88 ? 0.451 -3.529 0.607 1.00 88.88 88 ALA A O 1
ATOM 689 N N . ASP A 1 89 ? 2.154 -4.919 0.155 1.00 88.38 89 ASP A N 1
ATOM 690 C CA . ASP A 1 89 ? 3.214 -3.924 0.338 1.00 88.38 89 ASP A CA 1
ATOM 691 C C . ASP A 1 89 ? 3.118 -2.759 -0.662 1.00 88.38 89 ASP A C 1
ATOM 693 O O . ASP A 1 89 ? 3.340 -1.602 -0.301 1.00 88.38 89 ASP A O 1
ATOM 697 N N . VAL A 1 90 ? 2.677 -3.037 -1.891 1.00 91.81 90 VAL A N 1
ATOM 698 C CA . VAL A 1 90 ? 2.412 -2.022 -2.923 1.00 91.81 90 VAL A CA 1
ATOM 699 C C . VAL A 1 90 ? 1.209 -1.165 -2.529 1.00 91.81 90 VAL A C 1
ATOM 701 O O . VAL A 1 90 ? 1.262 0.062 -2.633 1.00 91.81 90 VAL A O 1
ATOM 704 N N . LEU A 1 91 ? 0.135 -1.787 -2.036 1.00 93.19 91 LEU A N 1
ATOM 705 C CA . LEU A 1 91 ? -1.063 -1.087 -1.573 1.00 93.19 91 LEU A CA 1
ATOM 706 C C . LEU A 1 91 ? -0.743 -0.159 -0.391 1.00 93.19 91 LEU A C 1
ATOM 708 O O . LEU A 1 91 ? -1.108 1.019 -0.407 1.00 93.19 91 LEU A O 1
ATOM 712 N N . ILE A 1 92 ? -0.031 -0.681 0.611 1.00 91.00 92 ILE A N 1
ATOM 713 C CA . ILE A 1 92 ? 0.387 0.054 1.810 1.00 91.00 92 ILE A CA 1
ATOM 714 C C . ILE A 1 92 ? 1.273 1.233 1.423 1.00 91.00 92 ILE A C 1
ATOM 716 O O . ILE A 1 92 ? 1.051 2.357 1.880 1.00 91.00 92 ILE A O 1
ATOM 720 N N . LEU A 1 93 ? 2.263 0.997 0.562 1.00 92.25 93 LEU A N 1
ATOM 721 C CA . LEU A 1 93 ? 3.145 2.052 0.100 1.00 92.25 93 LEU A CA 1
ATOM 722 C C . LEU A 1 93 ? 2.372 3.134 -0.664 1.00 92.25 93 LEU A C 1
ATOM 724 O O . LEU A 1 93 ? 2.489 4.317 -0.346 1.00 92.25 93 LEU A O 1
ATOM 728 N N . GLY A 1 94 ? 1.552 2.745 -1.641 1.00 91.75 94 GLY A N 1
ATOM 729 C CA . GLY A 1 94 ? 0.749 3.687 -2.419 1.00 91.75 94 GLY A CA 1
ATOM 730 C C . GLY A 1 94 ? -0.149 4.550 -1.530 1.00 91.75 94 GLY A C 1
ATOM 731 O O . GLY A 1 94 ? -0.245 5.761 -1.735 1.00 91.75 94 GLY A O 1
ATOM 732 N N . ALA A 1 95 ? -0.739 3.948 -0.492 1.00 91.56 95 ALA A N 1
ATOM 733 C CA . ALA A 1 95 ? -1.573 4.649 0.476 1.00 91.56 95 ALA A CA 1
ATOM 734 C C . ALA A 1 95 ? -0.765 5.674 1.278 1.00 91.56 95 ALA A C 1
ATOM 736 O O . ALA A 1 95 ? -1.189 6.822 1.398 1.00 91.56 95 ALA A O 1
ATOM 737 N N . HIS A 1 96 ? 0.417 5.299 1.778 1.00 89.19 96 HIS A N 1
ATOM 738 C CA . HIS A 1 96 ? 1.306 6.227 2.478 1.00 89.19 96 HIS A CA 1
ATOM 739 C C . HIS A 1 96 ? 1.725 7.408 1.599 1.00 89.19 96 HIS A C 1
ATOM 741 O O . HIS A 1 96 ? 1.624 8.554 2.034 1.00 89.19 96 HIS A O 1
ATOM 747 N N . LEU A 1 97 ? 2.129 7.153 0.352 1.00 89.25 97 LEU A N 1
ATOM 748 C CA . LEU A 1 97 ? 2.552 8.202 -0.577 1.00 89.25 97 LEU A CA 1
ATOM 749 C C . LEU A 1 97 ? 1.432 9.212 -0.849 1.00 89.25 97 LEU A C 1
ATOM 751 O O . LEU A 1 97 ? 1.668 10.421 -0.831 1.00 89.25 97 LEU A O 1
ATOM 755 N N . GLN A 1 98 ? 0.204 8.733 -1.053 1.00 88.44 98 GLN A N 1
ATOM 756 C CA . GLN A 1 98 ? -0.946 9.605 -1.279 1.00 88.44 98 GLN A CA 1
ATOM 757 C C . GLN A 1 98 ? -1.387 10.342 -0.005 1.00 88.44 98 GLN A C 1
ATOM 759 O O . GLN A 1 98 ? -1.834 11.482 -0.087 1.00 88.44 98 GLN A O 1
ATOM 764 N N . ILE A 1 99 ? -1.242 9.730 1.172 1.00 85.50 99 ILE A N 1
ATOM 765 C CA . ILE A 1 99 ? -1.511 10.382 2.461 1.00 85.50 99 ILE A CA 1
ATOM 766 C C . ILE A 1 99 ? -0.524 11.524 2.728 1.00 85.50 99 ILE A C 1
ATOM 768 O O . ILE A 1 99 ? -0.935 12.596 3.164 1.00 85.50 99 ILE A O 1
ATOM 772 N N . GLU A 1 100 ? 0.770 11.293 2.503 1.00 83.38 100 GLU A N 1
ATOM 773 C CA . GLU A 1 100 ? 1.821 12.256 2.848 1.00 83.38 100 GLU A CA 1
ATOM 774 C C . GLU A 1 100 ? 1.943 13.396 1.832 1.00 83.38 100 GLU A C 1
ATOM 776 O O . GLU A 1 100 ? 2.219 14.533 2.214 1.00 83.38 100 GLU A O 1
ATOM 781 N N . HIS A 1 101 ? 1.744 13.096 0.547 1.00 74.69 101 HIS A N 1
ATOM 782 C CA . HIS A 1 101 ? 2.055 14.017 -0.549 1.00 74.69 101 HIS A CA 1
ATOM 783 C C . HIS A 1 101 ? 0.871 14.282 -1.486 1.00 74.69 101 HIS A C 1
ATOM 785 O O . HIS A 1 101 ? 1.022 15.048 -2.434 1.00 74.69 101 HIS A O 1
ATOM 791 N N . GLY A 1 102 ? -0.282 13.642 -1.283 1.00 64.50 102 GLY A N 1
ATOM 792 C CA . GLY A 1 102 ? -1.471 13.871 -2.103 1.00 64.50 102 GLY A CA 1
ATOM 793 C C . GLY A 1 102 ? -2.160 15.192 -1.765 1.00 64.50 102 GLY A C 1
ATOM 794 O O . GLY A 1 102 ? -2.214 15.622 -0.612 1.00 64.50 102 GLY A O 1
ATOM 795 N N . 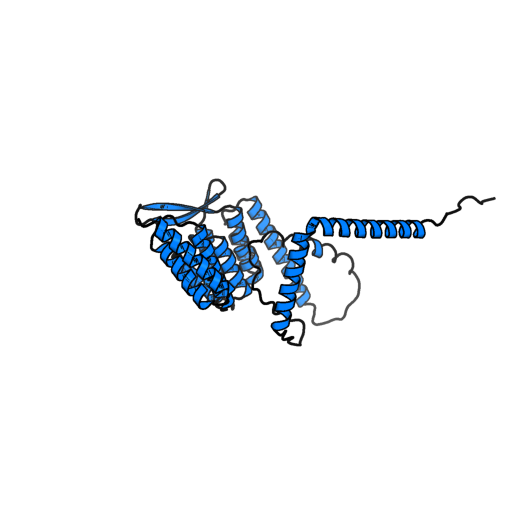SER A 1 103 ? -2.748 15.834 -2.769 1.00 60.81 103 SER A N 1
ATOM 796 C CA . SER A 1 103 ? -3.405 17.136 -2.664 1.00 60.81 103 SER A CA 1
ATOM 797 C C . SER A 1 103 ? -4.827 17.078 -2.070 1.00 60.81 103 SER A C 1
ATOM 799 O O . SER A 1 103 ? -5.622 17.988 -2.306 1.00 60.81 103 SER A O 1
ATOM 801 N N . GLY A 1 104 ? -5.183 16.021 -1.325 1.00 57.34 104 GLY A N 1
ATOM 802 C CA . GLY A 1 104 ? -6.495 15.879 -0.669 1.00 57.34 104 GLY A CA 1
ATOM 803 C C . GLY A 1 104 ? -7.463 14.865 -1.294 1.00 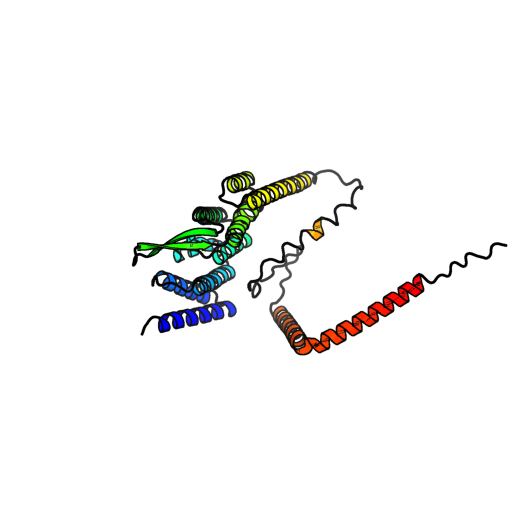57.34 104 GLY A C 1
ATOM 804 O O . GLY A 1 104 ? -8.651 14.874 -0.977 1.00 57.34 104 GLY A O 1
ATOM 805 N N . THR A 1 105 ? -6.994 13.952 -2.148 1.00 62.62 105 THR A N 1
ATOM 806 C CA . THR A 1 105 ? -7.814 12.897 -2.782 1.00 62.62 105 THR A CA 1
ATOM 807 C C . THR A 1 105 ? -8.099 11.689 -1.864 1.00 62.62 105 THR A C 1
ATOM 809 O O . THR A 1 105 ? -8.048 10.529 -2.275 1.00 62.62 105 THR A O 1
ATOM 812 N N . THR A 1 106 ? -8.471 11.939 -0.605 1.00 75.31 106 THR A N 1
ATOM 813 C CA . THR A 1 106 ? -8.725 10.899 0.417 1.00 75.31 106 THR A CA 1
ATOM 814 C C . THR A 1 106 ? -9.939 10.017 0.112 1.00 75.31 106 THR A C 1
ATOM 816 O O . THR A 1 106 ? -10.000 8.879 0.569 1.00 75.31 106 THR A O 1
ATOM 819 N N . THR A 1 107 ? -10.883 10.499 -0.707 1.00 85.88 107 THR A N 1
ATOM 820 C CA . THR A 1 107 ? -12.092 9.744 -1.091 1.00 85.88 107 THR A CA 1
ATOM 821 C C . THR A 1 107 ? -11.761 8.542 -1.979 1.00 85.88 107 THR A C 1
ATOM 823 O O . THR A 1 107 ? -12.261 7.444 -1.738 1.00 85.88 107 THR A O 1
ATOM 826 N N . LYS A 1 108 ? -10.886 8.714 -2.985 1.00 89.19 108 LYS A N 1
ATOM 827 C CA . LYS A 1 108 ? -10.476 7.599 -3.854 1.00 89.19 108 LYS A CA 1
ATOM 828 C C . LYS A 1 108 ? -9.683 6.576 -3.048 1.00 89.19 108 LYS A C 1
ATOM 830 O O . LYS A 1 108 ? -10.004 5.394 -3.117 1.00 89.19 108 LYS A O 1
ATOM 835 N N . LEU A 1 109 ? -8.734 7.032 -2.229 1.00 91.56 109 LEU A N 1
ATOM 836 C CA . LEU A 1 109 ? -7.965 6.159 -1.343 1.00 91.56 109 LEU A CA 1
ATOM 837 C C . LEU A 1 109 ? -8.872 5.343 -0.411 1.00 91.56 109 LEU A C 1
ATOM 839 O O . LEU A 1 109 ? -8.728 4.126 -0.336 1.00 91.56 109 LEU A O 1
ATOM 843 N N . ARG A 1 110 ? -9.848 5.995 0.236 1.00 92.94 110 ARG A N 1
ATOM 844 C CA . ARG A 1 110 ? -10.860 5.330 1.070 1.00 92.94 110 ARG A CA 1
ATOM 845 C C . ARG A 1 110 ? -11.570 4.223 0.294 1.00 92.94 110 ARG A C 1
ATOM 847 O O . ARG A 1 110 ? -11.574 3.083 0.743 1.00 92.94 110 ARG A O 1
ATOM 854 N N . SER A 1 111 ? -12.094 4.541 -0.891 1.00 93.00 111 SER A N 1
ATOM 855 C CA . SER A 1 111 ? -12.825 3.568 -1.710 1.00 93.00 111 SER A CA 1
ATOM 856 C C . SER A 1 111 ? -11.968 2.370 -2.129 1.00 93.00 111 SER A C 1
ATOM 858 O O . SER A 1 111 ? -12.467 1.251 -2.173 1.00 93.00 111 SER A O 1
ATOM 860 N N . VAL A 1 112 ? -10.682 2.587 -2.412 1.00 93.06 112 VAL A N 1
ATOM 861 C CA . VAL A 1 112 ? -9.752 1.528 -2.816 1.00 93.06 112 VAL A CA 1
ATOM 862 C C . VAL A 1 112 ? -9.426 0.622 -1.631 1.00 93.06 112 VAL A C 1
ATOM 864 O O . VAL A 1 112 ? -9.494 -0.593 -1.769 1.00 93.06 112 VAL A O 1
ATOM 867 N N . LEU A 1 113 ? -9.129 1.185 -0.457 1.00 94.62 113 LEU A N 1
ATOM 868 C CA . LEU A 1 113 ? -8.846 0.392 0.743 1.00 94.62 113 LEU A CA 1
ATOM 869 C C . LEU A 1 113 ? -10.074 -0.406 1.202 1.00 94.62 113 LEU A C 1
ATOM 871 O O . LEU A 1 113 ? -9.943 -1.579 1.538 1.00 94.62 113 LEU A O 1
ATOM 875 N N . GLU A 1 114 ? -11.271 0.186 1.159 1.00 94.38 114 GLU A N 1
ATOM 876 C CA . GLU A 1 114 ? -12.525 -0.521 1.453 1.00 94.38 114 GLU A CA 1
ATOM 877 C C . GLU A 1 114 ? -12.765 -1.679 0.472 1.00 94.38 114 GLU A C 1
ATOM 879 O O . GLU A 1 114 ? -13.114 -2.783 0.894 1.00 94.38 114 GLU A O 1
ATOM 884 N N . GLN A 1 115 ? -12.553 -1.448 -0.830 1.00 92.81 115 GLN A N 1
ATOM 885 C CA . GLN A 1 115 ? -12.671 -2.487 -1.858 1.00 92.81 115 GLN A CA 1
ATOM 886 C C . GLN A 1 115 ? -11.654 -3.606 -1.659 1.00 92.81 115 GLN A C 1
ATOM 888 O O . GLN A 1 115 ? -12.029 -4.773 -1.752 1.00 92.81 115 GLN A O 1
ATOM 893 N N . PHE A 1 116 ? -10.400 -3.255 -1.356 1.00 92.62 116 PHE A N 1
ATOM 894 C CA . PHE A 1 116 ? -9.362 -4.227 -1.050 1.00 92.62 116 PHE A CA 1
ATOM 895 C C . PHE A 1 116 ? -9.792 -5.086 0.133 1.00 92.62 116 PHE A C 1
ATOM 897 O O . PHE A 1 116 ? -9.964 -6.284 -0.029 1.00 92.62 116 PHE A O 1
ATOM 904 N N . LEU A 1 117 ? -10.044 -4.483 1.298 1.00 93.38 117 LEU A N 1
ATOM 905 C CA . LEU A 1 117 ? -10.341 -5.206 2.538 1.00 93.38 117 LEU A CA 1
ATOM 906 C C . LEU A 1 117 ? -11.586 -6.098 2.415 1.00 93.38 117 LEU A C 1
ATOM 908 O O . LEU A 1 117 ? -11.593 -7.207 2.933 1.00 93.38 117 LEU A O 1
ATOM 912 N N . LYS A 1 118 ? -12.613 -5.663 1.672 1.00 91.88 118 LYS A N 1
ATOM 913 C CA . LYS A 1 118 ? -13.829 -6.456 1.421 1.00 91.88 118 LYS A CA 1
ATOM 914 C C . LYS A 1 118 ? -13.585 -7.701 0.557 1.00 91.88 118 LYS A C 1
ATOM 916 O O . LYS A 1 118 ? -14.393 -8.630 0.598 1.00 91.88 118 LYS A O 1
ATOM 921 N N . ALA A 1 119 ? -12.522 -7.717 -0.245 1.00 89.06 119 ALA A N 1
ATOM 922 C CA . ALA A 1 119 ? -12.193 -8.845 -1.113 1.00 89.06 119 ALA A CA 1
ATOM 923 C C . ALA A 1 119 ? -11.569 -10.035 -0.363 1.00 89.06 119 ALA A C 1
ATOM 925 O O . ALA A 1 119 ? -11.517 -11.131 -0.920 1.00 89.06 119 ALA A O 1
ATOM 926 N N . TRP A 1 120 ? -11.130 -9.842 0.886 1.00 88.62 120 TRP A N 1
ATOM 927 C CA . TRP A 1 120 ? -10.456 -10.862 1.689 1.00 88.62 120 TRP A CA 1
ATOM 928 C C . TRP A 1 120 ? -11.367 -11.403 2.789 1.00 88.62 120 TRP A C 1
ATOM 930 O O . TRP A 1 120 ? -12.099 -10.652 3.432 1.00 88.62 120 TRP A O 1
ATOM 940 N N . ARG A 1 121 ? -11.302 -12.714 3.033 1.00 86.44 121 ARG A N 1
ATOM 941 C CA . ARG A 1 121 ? -12.065 -13.409 4.078 1.00 86.44 121 ARG A CA 1
ATOM 942 C C . ARG A 1 121 ? -11.136 -14.162 5.007 1.00 86.44 121 ARG A C 1
ATOM 944 O O . ARG A 1 121 ? -10.190 -14.800 4.560 1.00 86.44 121 ARG A O 1
ATOM 951 N N . PHE A 1 122 ? -11.429 -14.118 6.300 1.00 84.94 122 PHE A N 1
ATOM 952 C CA . PHE A 1 122 ? -10.649 -14.841 7.295 1.00 84.94 122 PHE A CA 1
ATOM 953 C C . PHE A 1 122 ? -11.074 -16.315 7.343 1.00 84.94 122 PHE A C 1
ATOM 955 O O . PHE A 1 122 ? -12.195 -16.625 7.750 1.00 84.94 122 PHE A O 1
ATOM 962 N N . VAL A 1 123 ? -10.185 -17.218 6.924 1.00 81.62 123 VAL A N 1
ATOM 963 C CA . VAL A 1 123 ? -10.418 -18.669 6.881 1.00 81.62 123 VAL A CA 1
ATOM 964 C C . VAL A 1 123 ? -9.185 -19.383 7.440 1.00 81.62 123 VAL A C 1
ATOM 966 O O . VAL A 1 123 ? -8.064 -19.130 7.014 1.00 81.62 123 VAL A O 1
ATOM 969 N N . ASP A 1 124 ? -9.380 -20.254 8.434 1.00 79.62 124 ASP A N 1
ATOM 970 C CA . ASP A 1 124 ? -8.332 -21.117 9.009 1.00 79.62 124 ASP A CA 1
ATOM 971 C C . ASP A 1 124 ? -7.036 -20.398 9.443 1.00 79.62 124 ASP A C 1
ATOM 973 O O . ASP A 1 124 ? -5.932 -20.932 9.348 1.00 79.62 124 ASP A O 1
ATOM 977 N N . GLY A 1 125 ? -7.163 -19.175 9.968 1.00 77.94 125 GLY A N 1
ATOM 978 C CA . GLY A 1 125 ? -6.024 -18.410 10.488 1.00 77.94 125 GLY A CA 1
ATOM 979 C C . GLY A 1 125 ? -5.241 -17.625 9.433 1.00 77.94 125 GLY A C 1
ATOM 980 O O . GLY A 1 125 ? -4.220 -17.032 9.773 1.00 77.94 125 GLY A O 1
ATOM 981 N N . VAL A 1 126 ? -5.715 -17.582 8.187 1.00 80.62 126 VAL A N 1
ATOM 982 C CA . VAL A 1 126 ? -5.145 -16.796 7.082 1.00 80.62 126 VAL A CA 1
ATOM 983 C C . VAL A 1 126 ? -6.271 -16.013 6.396 1.00 80.62 126 VAL A C 1
ATOM 985 O O . VAL A 1 126 ? -7.448 -16.342 6.545 1.00 80.62 126 VAL A O 1
ATOM 988 N N . TYR A 1 127 ? -5.939 -14.936 5.683 1.00 81.00 127 TYR A N 1
ATOM 989 C CA . TYR A 1 127 ? -6.905 -14.268 4.815 1.00 81.00 127 TYR A CA 1
ATOM 990 C C . TYR A 1 127 ? -6.810 -14.832 3.404 1.00 81.00 127 TYR A C 1
ATOM 992 O O . TYR A 1 127 ? -5.751 -14.777 2.779 1.00 81.00 127 TYR A O 1
ATOM 1000 N N . ASP A 1 128 ? -7.931 -15.348 2.917 1.00 80.38 128 ASP A N 1
ATOM 1001 C CA . ASP A 1 128 ? -8.095 -15.813 1.549 1.00 80.38 128 ASP A CA 1
ATOM 1002 C C . ASP A 1 128 ? -8.810 -14.737 0.723 1.00 80.38 128 ASP A C 1
ATOM 1004 O O . ASP A 1 128 ? -9.861 -14.218 1.118 1.00 80.38 128 ASP A O 1
ATOM 1008 N N . GLY A 1 129 ? -8.204 -14.363 -0.399 1.00 70.81 129 GLY A N 1
ATOM 1009 C CA . GLY A 1 129 ? -8.719 -13.379 -1.336 1.00 70.81 129 GLY A CA 1
ATOM 1010 C C . GLY A 1 129 ? -8.767 -13.960 -2.739 1.00 70.81 129 GLY A C 1
ATOM 1011 O O . GLY A 1 129 ? -7.781 -14.499 -3.247 1.00 70.81 129 GLY A O 1
ATOM 1012 N N . GLN A 1 130 ? -9.913 -13.808 -3.398 1.00 64.44 130 GLN A N 1
ATOM 1013 C CA . GLN A 1 130 ? -10.037 -14.169 -4.804 1.00 64.44 130 GLN A CA 1
ATOM 1014 C C . GLN A 1 130 ? -9.315 -13.117 -5.653 1.00 64.44 130 GLN A C 1
ATOM 1016 O O . GLN A 1 130 ? -9.755 -11.969 -5.724 1.00 64.44 130 GLN A O 1
ATOM 1021 N N . THR A 1 131 ? -8.211 -13.498 -6.298 1.00 59.78 131 THR A N 1
ATOM 1022 C CA . THR A 1 131 ? -7.376 -12.563 -7.063 1.00 59.78 131 THR A CA 1
ATOM 1023 C C . THR A 1 131 ? -7.707 -12.570 -8.550 1.00 59.78 131 THR A C 1
ATOM 1025 O O . THR A 1 131 ? -8.009 -11.515 -9.100 1.00 59.78 131 THR A O 1
ATOM 1028 N N . TYR A 1 132 ? -7.736 -13.722 -9.222 1.00 55.97 132 TYR A N 1
ATOM 1029 C CA . TYR A 1 132 ? -8.164 -13.779 -10.625 1.00 55.97 132 TYR A CA 1
ATOM 1030 C C . TYR A 1 132 ? -8.662 -15.165 -11.047 1.00 55.97 132 TYR A C 1
ATOM 1032 O O . TYR A 1 132 ? -8.309 -16.194 -10.470 1.00 55.97 132 TYR A O 1
ATOM 1040 N N . VAL A 1 133 ? -9.480 -15.179 -12.101 1.00 45.38 133 VAL A N 1
ATOM 1041 C CA . VAL A 1 133 ? -9.857 -16.395 -12.832 1.00 45.38 133 VAL A CA 1
ATOM 1042 C C . VAL A 1 133 ? -8.922 -16.516 -14.030 1.00 45.38 133 VAL A C 1
ATOM 1044 O O . VAL A 1 133 ? -8.881 -15.627 -14.887 1.00 45.38 133 VAL A O 1
ATOM 1047 N N . SER A 1 134 ? -8.148 -17.599 -14.102 1.00 45.25 134 SER A N 1
ATOM 1048 C CA . SER A 1 134 ? -7.371 -17.886 -15.308 1.00 45.25 134 SER A CA 1
ATOM 1049 C C . SER A 1 134 ? -8.333 -18.196 -16.458 1.00 45.25 134 SER A C 1
ATOM 1051 O O . SER A 1 134 ? -9.020 -19.216 -16.439 1.00 45.25 134 SER A O 1
ATOM 1053 N N . LEU A 1 135 ? -8.362 -17.350 -17.496 1.00 44.66 135 LEU A N 1
ATOM 1054 C CA . LEU A 1 135 ? -9.165 -17.599 -18.706 1.00 44.66 135 LEU A CA 1
ATOM 1055 C C . LEU A 1 135 ? -8.748 -18.879 -19.451 1.00 44.66 135 LEU A C 1
ATOM 1057 O O . LEU A 1 135 ? -9.497 -19.353 -20.298 1.00 44.66 135 LEU A O 1
ATOM 1061 N N . LYS A 1 136 ? -7.549 -19.413 -19.177 1.00 45.72 136 LYS A N 1
ATOM 1062 C CA . LYS A 1 136 ? -7.027 -20.623 -19.828 1.00 45.72 136 LYS A CA 1
ATOM 1063 C C . LYS A 1 136 ? -7.447 -21.910 -19.115 1.00 45.72 136 LYS A C 1
ATOM 1065 O O . LYS A 1 136 ? -7.510 -22.945 -19.768 1.00 45.72 136 LYS A O 1
ATOM 1070 N N . THR A 1 137 ? -7.719 -21.852 -17.811 1.00 49.69 137 THR A N 1
ATOM 1071 C CA . THR A 1 137 ? -7.900 -23.057 -16.984 1.00 49.69 137 THR A CA 1
ATOM 1072 C C . THR A 1 137 ? -9.237 -23.110 -16.244 1.00 49.69 137 THR A C 1
ATOM 1074 O O . THR A 1 137 ? -9.542 -24.143 -15.669 1.00 49.69 137 THR A O 1
ATOM 1077 N N . GLU A 1 138 ? -10.020 -22.021 -16.215 1.00 50.53 138 GLU A N 1
ATOM 1078 C CA . GLU A 1 138 ? -11.186 -21.851 -15.316 1.00 50.53 138 GLU A CA 1
ATOM 1079 C C . GLU A 1 138 ? -10.858 -22.054 -13.819 1.00 50.53 138 GLU A C 1
ATOM 1081 O O . GLU A 1 138 ? -11.744 -22.044 -12.965 1.00 50.53 138 GLU A O 1
ATOM 1086 N N . GLU A 1 139 ? -9.574 -22.180 -13.474 1.00 47.75 139 GLU A N 1
ATOM 1087 C CA . GLU A 1 139 ? -9.105 -22.327 -12.106 1.00 47.75 139 GLU A CA 1
ATOM 1088 C C . GLU A 1 139 ? -9.146 -20.964 -11.410 1.00 47.75 139 GLU A C 1
ATOM 1090 O O . GLU A 1 139 ? -8.595 -19.959 -11.882 1.00 47.75 139 GLU A O 1
ATOM 1095 N N . GLN A 1 140 ? -9.858 -20.932 -10.283 1.00 52.16 140 GLN A N 1
ATOM 1096 C CA . GLN A 1 140 ? -9.879 -19.792 -9.380 1.00 52.16 140 GLN A CA 1
ATOM 1097 C C . GLN A 1 140 ? -8.564 -19.787 -8.607 1.00 52.16 140 GLN A C 1
ATOM 1099 O O . GLN A 1 140 ? -8.302 -20.696 -7.818 1.00 52.16 140 GLN A O 1
ATOM 1104 N N . HIS A 1 141 ? -7.736 -18.770 -8.837 1.00 57.59 141 HIS A N 1
ATOM 1105 C CA . HIS A 1 141 ? -6.550 -18.568 -8.023 1.00 57.59 141 HIS A CA 1
ATOM 1106 C C . HIS A 1 141 ? -6.926 -17.757 -6.787 1.00 57.59 141 HIS A C 1
ATOM 1108 O O . HIS A 1 141 ? -7.446 -16.641 -6.868 1.00 57.59 141 HIS A O 1
ATOM 1114 N N . PHE A 1 142 ? -6.666 -18.375 -5.644 1.00 58.97 142 PHE A N 1
ATOM 1115 C CA . PHE A 1 142 ? -6.780 -17.790 -4.323 1.00 58.97 142 PHE A CA 1
ATOM 1116 C C . PHE A 1 142 ? -5.396 -17.323 -3.890 1.00 58.97 142 PHE A C 1
ATOM 1118 O O . PHE A 1 142 ? -4.419 -18.077 -3.966 1.00 58.97 142 PHE A O 1
ATOM 1125 N N . SER A 1 143 ? -5.293 -16.064 -3.482 1.00 71.25 143 SER A N 1
ATOM 1126 C CA . SER A 1 143 ? -4.081 -15.545 -2.862 1.00 71.25 143 SER A CA 1
ATOM 1127 C C . SER A 1 143 ? -4.220 -15.633 -1.354 1.00 71.25 143 SER A C 1
ATOM 1129 O O . SER A 1 143 ? -5.280 -15.364 -0.797 1.00 71.25 143 SER A O 1
ATOM 1131 N N . LEU A 1 144 ? -3.125 -16.002 -0.696 1.00 78.94 144 LEU A N 1
ATOM 1132 C CA . LEU A 1 144 ? -3.051 -16.056 0.755 1.00 78.94 144 LEU A CA 1
ATOM 1133 C C . LEU A 1 144 ? -2.367 -14.794 1.264 1.00 78.94 144 LEU A C 1
ATOM 1135 O O . LEU A 1 144 ? -1.250 -14.473 0.854 1.00 78.94 144 LEU A O 1
ATOM 1139 N N . LEU A 1 145 ? -3.028 -14.101 2.182 1.00 83.56 145 LEU A N 1
ATOM 1140 C CA . LEU A 1 145 ? -2.494 -12.940 2.872 1.00 83.56 145 LEU A CA 1
ATOM 1141 C C . LEU A 1 145 ? -2.363 -13.259 4.357 1.00 83.56 145 LEU A C 1
ATOM 1143 O O . LEU A 1 145 ? -3.315 -13.696 5.008 1.00 83.56 145 LEU A O 1
ATOM 1147 N N . SER A 1 146 ? -1.168 -13.040 4.907 1.00 85.25 146 SER A N 1
ATOM 1148 C CA . SER A 1 146 ? -0.948 -13.267 6.332 1.00 85.25 146 SER A CA 1
ATOM 1149 C C . SER A 1 146 ? -1.785 -12.298 7.167 1.00 85.25 146 SER A C 1
ATOM 1151 O O . SER A 1 146 ? -2.077 -11.169 6.758 1.00 85.25 146 SER A O 1
ATOM 1153 N N . VAL A 1 147 ? -2.152 -12.731 8.371 1.00 86.00 147 VAL A N 1
ATOM 1154 C CA . VAL A 1 147 ? -2.933 -11.914 9.306 1.00 86.00 147 VAL A CA 1
ATOM 1155 C C . VAL A 1 147 ? -2.204 -10.614 9.629 1.00 86.00 147 VAL A C 1
ATOM 1157 O O . VAL A 1 147 ? -2.830 -9.562 9.706 1.00 86.00 147 VAL A O 1
ATOM 1160 N N . GLU A 1 148 ? -0.881 -10.658 9.762 1.00 87.75 148 GLU A N 1
ATOM 1161 C CA . GLU A 1 148 ? -0.047 -9.490 10.044 1.00 87.75 148 GLU A CA 1
ATOM 1162 C C . GLU A 1 148 ? -0.146 -8.453 8.926 1.00 87.75 148 GLU A C 1
ATOM 1164 O O . GLU A 1 148 ? -0.336 -7.272 9.211 1.00 87.75 148 GLU A O 1
ATOM 1169 N N . LYS A 1 149 ? -0.070 -8.892 7.663 1.00 87.56 149 LYS A N 1
ATOM 1170 C CA . LYS A 1 149 ? -0.153 -7.999 6.504 1.00 87.56 149 LYS A CA 1
ATOM 1171 C C . LYS A 1 149 ? -1.548 -7.430 6.310 1.00 87.56 149 LYS A C 1
ATOM 1173 O O . LYS A 1 149 ? -1.686 -6.239 6.043 1.00 87.56 149 LYS A O 1
ATOM 1178 N N . TYR A 1 150 ? -2.587 -8.234 6.517 1.00 90.56 150 TYR A N 1
ATOM 1179 C CA . TYR A 1 150 ? -3.954 -7.721 6.506 1.00 90.56 150 TYR A CA 1
ATOM 1180 C C . TYR A 1 150 ? -4.160 -6.659 7.597 1.00 90.56 150 TYR A C 1
ATOM 1182 O O . TYR A 1 150 ? -4.673 -5.576 7.326 1.00 90.56 150 TYR A O 1
ATOM 1190 N N . LEU A 1 151 ? -3.695 -6.922 8.824 1.00 91.06 151 LEU A N 1
ATOM 1191 C CA . LEU A 1 151 ? -3.794 -5.969 9.933 1.00 91.06 151 LEU A CA 1
ATOM 1192 C C . LEU A 1 151 ? -2.995 -4.685 9.696 1.00 91.06 151 LEU A C 1
ATOM 1194 O O . LEU A 1 151 ? -3.397 -3.626 10.172 1.00 91.06 151 LEU A O 1
ATOM 1198 N N . GLU A 1 152 ? -1.890 -4.757 8.960 1.00 92.31 152 GLU A N 1
ATOM 1199 C CA . GLU A 1 152 ? -1.127 -3.582 8.550 1.00 92.31 152 GLU A CA 1
ATOM 1200 C C . GLU A 1 152 ? -1.955 -2.667 7.633 1.00 92.31 152 GLU A C 1
ATOM 1202 O O . GLU A 1 152 ? -2.031 -1.459 7.861 1.00 92.31 152 GLU A O 1
ATOM 1207 N N . ILE A 1 153 ? -2.659 -3.243 6.654 1.00 93.06 153 ILE A N 1
ATOM 1208 C CA . ILE A 1 153 ? -3.575 -2.498 5.776 1.00 93.06 153 ILE A CA 1
ATOM 1209 C C . ILE A 1 153 ? -4.736 -1.911 6.588 1.00 93.06 153 ILE A C 1
ATOM 1211 O O . ILE A 1 153 ? -5.126 -0.759 6.382 1.00 93.06 153 ILE A O 1
ATOM 1215 N N . VAL A 1 154 ? -5.259 -2.672 7.553 1.00 94.56 154 VAL A N 1
ATOM 1216 C CA . VAL A 1 154 ? -6.297 -2.196 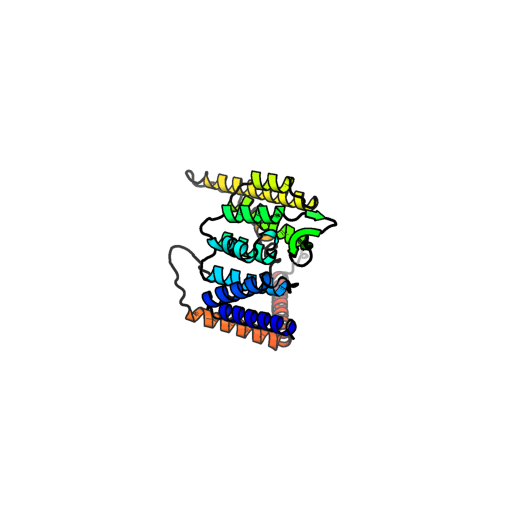8.477 1.00 94.56 154 VAL A CA 1
ATOM 1217 C C . VAL A 1 154 ? -5.807 -1.018 9.316 1.00 94.56 154 VAL A C 1
ATOM 1219 O O . VAL A 1 154 ? -6.559 -0.064 9.486 1.00 94.56 154 VAL A O 1
ATOM 1222 N N . ASP A 1 155 ? -4.565 -1.019 9.805 1.00 92.81 155 ASP A N 1
ATOM 1223 C CA . ASP A 1 155 ? -3.999 0.121 10.540 1.00 92.81 155 ASP A CA 1
ATOM 1224 C C . ASP A 1 155 ? -3.931 1.380 9.659 1.00 92.81 155 ASP A C 1
ATOM 1226 O O . ASP A 1 155 ? -4.356 2.464 10.076 1.00 92.81 155 ASP A O 1
ATOM 1230 N N . VAL A 1 156 ? -3.488 1.236 8.404 1.00 92.81 156 VAL A N 1
ATOM 1231 C CA . VAL A 1 156 ? -3.472 2.336 7.426 1.00 92.81 156 VAL A CA 1
ATOM 1232 C C . VAL A 1 156 ? -4.881 2.880 7.181 1.00 92.81 156 VAL A C 1
ATOM 1234 O O . VAL A 1 156 ? -5.087 4.095 7.184 1.00 92.81 156 VAL A O 1
ATOM 1237 N N . TYR A 1 157 ? -5.869 2.007 7.009 1.00 94.69 157 TYR A N 1
ATOM 1238 C CA . TYR A 1 157 ? -7.244 2.414 6.746 1.00 94.69 157 TYR A CA 1
ATOM 1239 C C . TYR A 1 157 ? -7.937 3.020 7.981 1.00 94.69 157 TYR A C 1
ATOM 1241 O O . TYR A 1 157 ? -8.412 4.156 7.956 1.00 94.69 157 TYR A O 1
ATOM 1249 N N . VAL A 1 158 ? -7.980 2.283 9.087 1.00 94.50 158 VAL A N 1
ATOM 1250 C CA . VAL A 1 158 ? -8.771 2.625 10.274 1.00 94.50 158 VAL A CA 1
ATOM 1251 C C . VAL A 1 158 ? -8.094 3.708 11.106 1.00 94.50 158 VAL A C 1
ATOM 1253 O O . VAL A 1 158 ? -8.722 4.704 11.462 1.00 94.50 158 VAL A O 1
ATOM 1256 N N . ILE A 1 159 ? -6.811 3.535 11.431 1.00 90.62 159 ILE A N 1
ATOM 1257 C CA . ILE A 1 159 ? -6.115 4.435 12.355 1.00 90.62 159 ILE A CA 1
ATOM 1258 C C . ILE A 1 159 ? -5.620 5.674 11.618 1.00 90.62 159 ILE A C 1
ATOM 1260 O O . ILE A 1 159 ? -5.882 6.800 12.054 1.00 90.62 159 ILE A O 1
ATOM 1264 N N . ARG A 1 160 ? -4.915 5.493 10.496 1.00 90.06 160 ARG A N 1
ATOM 1265 C CA . ARG A 1 160 ? -4.315 6.627 9.780 1.00 90.06 160 ARG A CA 1
ATOM 1266 C C . ARG A 1 160 ? -5.354 7.386 8.966 1.00 90.06 160 ARG A C 1
ATOM 1268 O O . ARG A 1 160 ? -5.540 8.578 9.204 1.00 90.06 160 ARG A O 1
ATOM 1275 N N . LEU A 1 161 ? -6.051 6.724 8.044 1.00 90.19 161 LEU A N 1
ATOM 1276 C CA . LEU A 1 161 ? -6.981 7.408 7.147 1.00 90.19 161 LEU A CA 1
ATOM 1277 C C . LEU A 1 161 ? -8.249 7.882 7.865 1.00 90.19 161 LEU A C 1
ATOM 1279 O O . LEU A 1 161 ? -8.491 9.087 7.909 1.00 90.19 161 LEU A O 1
ATOM 1283 N N . LEU A 1 162 ? -9.044 6.977 8.441 1.00 91.56 162 LEU A N 1
ATOM 1284 C CA . LEU A 1 162 ? -10.299 7.358 9.100 1.00 91.56 162 LEU A CA 1
ATOM 1285 C C . LEU A 1 162 ? -10.049 8.126 10.405 1.00 91.56 162 LEU A C 1
ATOM 1287 O O . LEU A 1 162 ? -10.546 9.237 10.565 1.00 91.56 162 LEU A O 1
ATOM 1291 N N . GLY A 1 163 ? -9.254 7.566 11.321 1.00 86.69 163 GLY A N 1
ATOM 1292 C CA . GLY A 1 163 ? -9.072 8.122 12.664 1.00 86.69 163 GLY A CA 1
ATOM 1293 C C . GLY A 1 163 ? -8.217 9.390 12.732 1.00 86.69 163 GLY A C 1
ATOM 1294 O O . GLY A 1 163 ? -8.510 10.278 13.530 1.00 86.69 163 GLY A O 1
ATOM 1295 N N . THR A 1 164 ? -7.173 9.508 11.904 1.00 87.19 164 THR A N 1
ATOM 1296 C CA . THR A 1 164 ? -6.219 10.631 12.003 1.00 87.19 164 THR A CA 1
ATOM 1297 C C . THR A 1 164 ? -6.452 11.700 10.941 1.00 87.19 164 THR A C 1
ATOM 1299 O O . THR A 1 164 ? -6.494 12.883 11.268 1.00 87.19 164 THR A O 1
ATOM 1302 N N . ILE A 1 165 ? -6.601 11.309 9.673 1.00 86.88 165 ILE A N 1
ATOM 1303 C CA . ILE A 1 165 ? -6.699 12.263 8.557 1.00 86.88 165 ILE A CA 1
ATOM 1304 C C . ILE A 1 165 ? -8.124 12.788 8.411 1.00 86.88 165 ILE A C 1
ATOM 1306 O O . ILE A 1 165 ? -8.339 13.997 8.410 1.00 86.88 165 ILE A O 1
ATOM 1310 N N . LEU A 1 166 ? -9.101 11.887 8.299 1.00 88.06 166 LEU A N 1
ATOM 1311 C CA . LEU A 1 166 ? -10.511 12.250 8.141 1.00 88.06 166 LEU A CA 1
ATOM 1312 C C . LEU A 1 166 ? -11.177 12.588 9.476 1.00 88.06 166 LEU A C 1
ATOM 1314 O O . LEU A 1 166 ? -12.160 13.324 9.498 1.00 88.06 166 LEU A O 1
ATOM 1318 N N . CYS A 1 167 ? -10.617 12.090 10.583 1.00 89.50 167 CYS A N 1
ATOM 1319 C CA . CYS A 1 167 ? -11.179 12.211 11.926 1.00 89.50 167 CYS A CA 1
ATOM 1320 C C . CYS A 1 167 ? -12.628 11.705 12.033 1.00 89.50 167 CYS A C 1
ATOM 1322 O O . CYS A 1 167 ? -13.413 12.224 12.827 1.00 89.50 167 CYS A O 1
ATOM 1324 N N . ASP A 1 168 ? -12.965 10.698 11.233 1.00 91.25 168 ASP A N 1
ATOM 1325 C CA . ASP A 1 168 ? -14.267 10.041 11.181 1.00 91.25 168 ASP A CA 1
ATOM 1326 C C . ASP A 1 168 ? -14.232 8.816 12.109 1.00 91.25 168 ASP A C 1
ATOM 1328 O O . ASP A 1 168 ? -14.097 7.667 11.679 1.00 91.25 168 ASP A O 1
ATOM 1332 N N . PHE A 1 169 ? -14.228 9.085 13.420 1.00 91.00 169 PHE A N 1
ATOM 1333 C CA . PHE A 1 169 ? -14.101 8.045 14.446 1.00 91.00 169 PHE A CA 1
ATOM 1334 C C . PHE A 1 169 ? -15.299 7.096 14.458 1.00 91.00 169 PHE A C 1
ATOM 1336 O O . PHE A 1 169 ? -15.111 5.903 14.687 1.00 91.00 169 PHE A O 1
ATOM 1343 N N . ASP A 1 170 ? -16.500 7.596 14.166 1.00 92.19 170 ASP A N 1
ATOM 1344 C CA . ASP A 1 170 ? -17.709 6.776 14.113 1.00 92.19 170 ASP A CA 1
ATOM 1345 C C . ASP A 1 170 ? -17.627 5.762 12.968 1.00 92.19 170 ASP A C 1
ATOM 1347 O O . ASP A 1 170 ? -17.873 4.572 13.182 1.00 92.19 170 ASP A O 1
ATOM 1351 N N . ALA A 1 171 ? -17.180 6.182 11.775 1.00 93.12 171 ALA A N 1
ATOM 1352 C CA . ALA A 1 171 ? -16.932 5.243 10.684 1.00 93.12 171 ALA A CA 1
ATOM 1353 C C . ALA A 1 171 ? -15.796 4.264 11.010 1.00 93.12 171 ALA A C 1
ATOM 1355 O O . ALA A 1 171 ? -15.899 3.083 10.678 1.00 93.12 171 ALA A O 1
ATOM 1356 N N . ALA A 1 172 ? -14.728 4.721 11.674 1.00 93.12 172 ALA A N 1
ATOM 1357 C CA . ALA A 1 172 ? -13.609 3.862 12.062 1.00 93.12 172 ALA A CA 1
ATOM 1358 C C . ALA A 1 172 ? -14.037 2.761 13.047 1.00 93.12 172 ALA A C 1
ATOM 1360 O O . ALA A 1 172 ? -13.679 1.593 12.867 1.00 93.12 172 ALA A O 1
ATOM 1361 N N . ILE A 1 173 ? -14.822 3.119 14.068 1.00 92.81 173 ILE A N 1
ATOM 1362 C CA . ILE A 1 173 ? -15.346 2.181 15.067 1.00 92.81 173 ILE A CA 1
ATOM 1363 C C . ILE A 1 173 ? -16.346 1.231 14.408 1.00 92.81 173 ILE A C 1
ATOM 1365 O O . ILE A 1 173 ? -16.162 0.018 14.494 1.00 92.81 173 ILE A O 1
ATOM 1369 N N . SER A 1 174 ? -17.329 1.765 13.678 1.00 94.69 174 SER A N 1
ATOM 1370 C CA . SER A 1 174 ? -18.351 0.960 13.003 1.00 94.69 174 SER A CA 1
ATOM 1371 C C . SER A 1 174 ? -17.739 -0.043 12.023 1.00 94.69 174 SER A C 1
ATOM 1373 O O . SER A 1 174 ? -18.136 -1.207 11.994 1.00 94.69 174 SER A O 1
ATOM 1375 N N . TRP A 1 175 ? -16.724 0.359 11.252 1.00 95.69 175 TRP A N 1
ATOM 1376 C CA . TRP A 1 175 ? -16.024 -0.569 10.368 1.00 95.69 175 TRP A CA 1
ATOM 1377 C C . TRP A 1 175 ? -15.295 -1.663 11.161 1.00 95.69 175 TRP A C 1
ATOM 1379 O O . TRP A 1 175 ? -15.420 -2.842 10.841 1.00 95.69 175 TRP A O 1
ATOM 1389 N N . THR A 1 176 ? -14.581 -1.292 12.230 1.00 94.50 176 THR A N 1
ATOM 1390 C CA . THR A 1 176 ? -13.800 -2.237 13.050 1.00 94.50 176 THR A CA 1
ATOM 1391 C C . THR A 1 176 ? -14.683 -3.279 13.742 1.00 94.50 176 THR A C 1
ATOM 1393 O O . THR A 1 176 ? -14.289 -4.439 13.864 1.00 94.50 176 THR A O 1
ATOM 1396 N N . GLU A 1 177 ? -15.878 -2.891 14.186 1.00 92.69 177 GLU A N 1
ATOM 1397 C CA . GLU A 1 177 ? -16.849 -3.792 14.818 1.00 92.69 177 GLU A CA 1
ATOM 1398 C C . GLU A 1 177 ? -17.381 -4.855 13.853 1.00 92.69 177 GLU A C 1
ATOM 1400 O O . GLU A 1 177 ? -17.544 -6.012 14.244 1.00 92.69 177 GLU A O 1
ATOM 1405 N N . ASN A 1 178 ? -17.601 -4.469 12.594 1.00 91.44 178 ASN A N 1
ATOM 1406 C CA . ASN A 1 178 ? -18.198 -5.323 11.569 1.00 91.44 178 ASN A CA 1
ATOM 1407 C C . ASN A 1 178 ? -17.172 -6.115 10.741 1.00 91.44 178 ASN A C 1
ATOM 1409 O O . ASN A 1 178 ? -17.561 -7.006 9.992 1.00 91.44 178 ASN A O 1
ATOM 1413 N N . ALA A 1 179 ? -15.880 -5.798 10.843 1.00 90.50 179 ALA A N 1
ATOM 1414 C CA . ALA A 1 179 ? -14.833 -6.476 10.087 1.00 90.50 179 ALA A CA 1
ATOM 1415 C C . ALA A 1 179 ? -14.525 -7.885 10.633 1.00 90.50 179 ALA A C 1
ATOM 1417 O O . ALA A 1 179 ? -14.513 -8.114 11.852 1.00 90.50 179 ALA A O 1
ATOM 1418 N N . ASP A 1 180 ? -14.182 -8.803 9.724 1.00 88.38 180 ASP A N 1
ATOM 1419 C CA . ASP A 1 180 ? -13.782 -10.191 10.006 1.00 88.38 180 ASP A CA 1
ATOM 1420 C C . ASP A 1 180 ? -12.361 -10.269 10.594 1.00 88.38 180 ASP A C 1
ATOM 1422 O O . ASP A 1 180 ? -11.442 -10.821 10.002 1.00 88.38 180 ASP A O 1
ATOM 1426 N N . LEU A 1 181 ? -12.167 -9.664 11.768 1.00 89.94 181 LEU A N 1
ATOM 1427 C CA . LEU A 1 181 ? -10.896 -9.589 12.486 1.0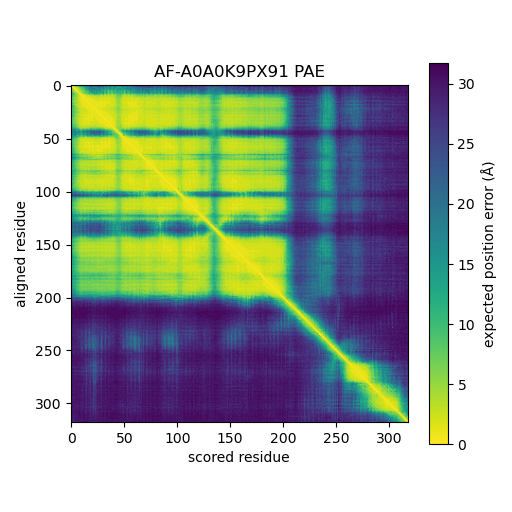0 89.94 181 LEU A CA 1
ATOM 1428 C C . LEU A 1 181 ? -10.846 -10.577 13.660 1.00 89.94 181 LEU A C 1
ATOM 1430 O O . LEU A 1 181 ? -11.863 -10.774 14.335 1.00 89.94 181 LEU A O 1
ATOM 1434 N N . PRO A 1 182 ? -9.653 -11.095 14.016 1.00 88.38 182 PRO A N 1
ATOM 1435 C CA . PRO A 1 182 ? -9.449 -11.772 15.290 1.00 88.38 182 PRO A CA 1
ATOM 1436 C C . PRO A 1 182 ? -9.893 -10.890 16.463 1.00 88.38 182 PRO A C 1
ATOM 1438 O O . PRO A 1 182 ? -9.559 -9.704 16.528 1.00 88.38 182 PRO A O 1
ATOM 1441 N N . GLU A 1 183 ? -10.621 -11.471 17.417 1.00 87.38 183 GLU A N 1
ATOM 1442 C CA . GLU A 1 183 ? -11.306 -10.718 18.475 1.00 87.38 183 GLU A CA 1
ATOM 1443 C C . GLU A 1 183 ? -10.350 -9.865 19.327 1.00 87.38 183 GLU A C 1
ATOM 1445 O O . GLU A 1 183 ? -10.642 -8.713 19.653 1.00 87.38 183 GLU A O 1
ATOM 1450 N N . GLU A 1 184 ? -9.170 -10.404 19.642 1.00 89.50 184 GLU A N 1
ATOM 1451 C CA . GLU A 1 184 ? -8.127 -9.679 20.373 1.00 89.50 184 GLU A CA 1
ATOM 1452 C C . GLU A 1 184 ? -7.687 -8.413 19.621 1.00 89.50 184 GLU A C 1
ATOM 1454 O O . GLU A 1 184 ? -7.576 -7.338 20.214 1.00 89.50 184 GLU A O 1
ATOM 1459 N N . LYS A 1 185 ? -7.511 -8.518 18.299 1.00 89.50 185 LYS A N 1
ATOM 1460 C CA . LYS A 1 185 ? -7.082 -7.413 17.434 1.00 89.50 185 LYS A CA 1
ATOM 1461 C C . LYS A 1 185 ? -8.179 -6.380 17.237 1.00 89.50 185 LYS A C 1
ATOM 1463 O O . LYS A 1 185 ? -7.893 -5.184 17.277 1.00 89.50 185 LYS A O 1
ATOM 1468 N N . ARG A 1 186 ? -9.434 -6.821 17.133 1.00 92.19 186 ARG A N 1
ATOM 1469 C CA . ARG A 1 186 ? -10.601 -5.931 17.133 1.00 92.19 186 ARG A CA 1
ATOM 1470 C C . ARG A 1 186 ? -10.646 -5.079 18.407 1.00 92.19 186 ARG A C 1
ATOM 1472 O O . ARG A 1 186 ? -10.732 -3.855 18.326 1.00 92.19 186 ARG A O 1
ATOM 1479 N N . ARG A 1 187 ? -10.526 -5.707 19.586 1.00 92.38 187 ARG A N 1
ATOM 1480 C CA . ARG A 1 187 ? -10.525 -5.004 20.885 1.00 92.38 187 ARG A CA 1
ATOM 1481 C C . ARG A 1 187 ? -9.358 -4.019 21.010 1.00 92.38 187 ARG A C 1
ATOM 1483 O O . ARG A 1 187 ? -9.540 -2.909 21.510 1.00 92.38 187 ARG A O 1
ATOM 1490 N N . GLU A 1 188 ? -8.174 -4.403 20.537 1.00 93.38 188 GLU A N 1
ATOM 1491 C CA . GLU A 1 188 ? -6.989 -3.538 20.527 1.00 93.38 188 GLU A CA 1
ATOM 1492 C C . GLU A 1 188 ? -7.201 -2.274 19.672 1.00 93.38 188 GLU A C 1
ATOM 1494 O O . GLU A 1 188 ? -6.899 -1.167 20.126 1.00 93.38 188 GLU A O 1
ATOM 1499 N N . LEU A 1 189 ? -7.754 -2.424 18.462 1.00 91.88 189 LEU A N 1
ATOM 1500 C CA . LEU A 1 189 ? -8.023 -1.315 17.540 1.00 91.88 189 LEU A CA 1
ATOM 1501 C C . LEU A 1 189 ? 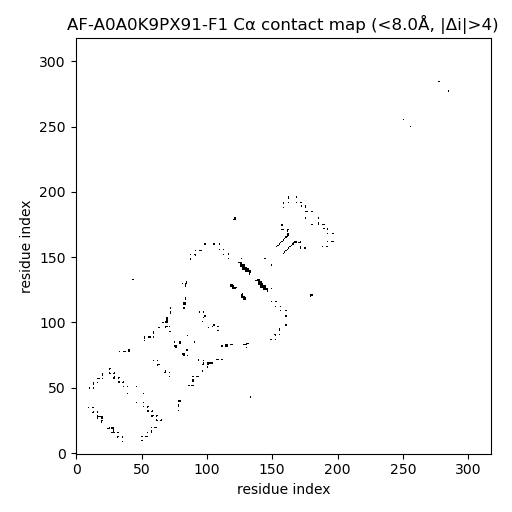-9.071 -0.342 18.088 1.00 91.88 189 LEU A C 1
ATOM 1503 O O . LEU A 1 189 ? -8.838 0.867 18.076 1.00 91.88 189 LEU A O 1
ATOM 1507 N N . ILE A 1 190 ? -10.176 -0.846 18.646 1.00 93.19 190 ILE A N 1
ATOM 1508 C CA . ILE A 1 190 ? -11.212 0.002 19.259 1.00 93.19 190 ILE A CA 1
ATOM 1509 C C . ILE A 1 190 ? -10.621 0.822 20.414 1.00 93.19 190 ILE A C 1
ATOM 1511 O O . ILE A 1 190 ? -10.831 2.033 20.490 1.00 93.19 190 ILE A O 1
ATOM 1515 N N . ARG A 1 191 ? -9.805 0.201 21.278 1.00 92.56 191 ARG A N 1
ATOM 1516 C CA . ARG A 1 191 ? -9.135 0.910 22.381 1.00 92.56 191 ARG A CA 1
ATOM 1517 C C . ARG A 1 191 ? -8.196 2.006 21.869 1.00 92.56 191 ARG A C 1
ATOM 1519 O O . ARG A 1 191 ? -8.139 3.089 22.452 1.00 92.56 191 ARG A O 1
ATOM 1526 N N . LYS A 1 192 ? -7.458 1.736 20.786 1.00 92.12 192 LYS A N 1
ATOM 1527 C CA . LYS A 1 192 ? -6.597 2.731 20.128 1.00 92.12 192 LYS A CA 1
ATOM 1528 C C . LYS A 1 192 ? -7.426 3.906 19.599 1.00 92.12 192 LYS A C 1
ATOM 1530 O O . LYS A 1 192 ? -7.094 5.045 19.919 1.00 92.12 192 LYS A O 1
ATOM 1535 N N . LEU A 1 193 ? -8.525 3.654 18.889 1.00 91.94 193 LEU A N 1
ATOM 1536 C CA . LEU A 1 193 ? -9.415 4.701 18.368 1.00 91.94 193 LEU A CA 1
ATOM 1537 C C . LEU A 1 193 ? -10.003 5.586 19.474 1.00 91.94 193 LEU A C 1
ATOM 1539 O O . LEU A 1 193 ? -9.937 6.807 19.376 1.00 91.94 193 LEU A O 1
ATOM 1543 N N . GLN A 1 194 ? -10.493 4.986 20.559 1.00 90.62 194 GLN A N 1
ATOM 1544 C CA . GLN A 1 194 ? -11.023 5.723 21.714 1.00 90.62 194 GLN A CA 1
ATOM 1545 C C . GLN A 1 194 ? -9.950 6.571 22.417 1.00 90.62 194 GLN A C 1
ATOM 1547 O O . GLN A 1 194 ? -10.220 7.668 22.903 1.00 90.62 194 GLN A O 1
ATOM 1552 N N . SER A 1 195 ? -8.705 6.088 22.467 1.00 90.38 195 SER A N 1
ATOM 1553 C CA . SER A 1 195 ? -7.598 6.886 23.003 1.00 90.38 195 SER A CA 1
ATOM 1554 C C . SER A 1 195 ? -7.255 8.083 22.108 1.00 90.38 195 SER A C 1
ATOM 1556 O O . SER A 1 195 ? -6.940 9.161 22.615 1.00 90.38 195 SER A O 1
ATOM 1558 N N . LEU A 1 196 ? -7.358 7.913 20.785 1.00 86.56 196 LEU A N 1
ATOM 1559 C CA . LEU A 1 196 ? -7.113 8.972 19.808 1.00 86.56 196 LEU A CA 1
ATOM 1560 C C . LEU A 1 196 ? -8.212 10.038 19.834 1.00 86.56 196 LEU A C 1
ATOM 1562 O O . LEU A 1 196 ? -7.886 11.225 19.783 1.00 86.56 196 LEU A O 1
ATOM 1566 N N . SER A 1 197 ? -9.483 9.647 19.974 1.00 86.00 197 SER A N 1
ATOM 1567 C CA . SER A 1 197 ? -10.586 10.604 20.114 1.00 86.00 197 SER A CA 1
ATOM 1568 C C . SER A 1 197 ? -10.426 11.454 21.380 1.00 86.00 197 SER A C 1
ATOM 1570 O O . SER A 1 197 ? -10.407 12.681 21.299 1.00 86.00 197 SER A O 1
ATOM 1572 N N . SER A 1 198 ? -10.147 10.823 22.526 1.00 86.75 198 SER A N 1
ATOM 1573 C CA . SER A 1 198 ? -9.923 11.526 23.798 1.00 86.75 198 SER A CA 1
ATOM 1574 C C . SER A 1 198 ? -8.736 12.506 23.750 1.00 86.75 198 SER A C 1
ATOM 1576 O O . SER A 1 198 ? -8.809 13.626 24.271 1.00 86.75 198 SER A O 1
ATOM 1578 N N . ALA A 1 199 ? -7.638 12.123 23.089 1.00 80.81 199 ALA A N 1
ATOM 1579 C CA . ALA A 1 199 ? -6.483 13.001 22.900 1.00 80.81 199 ALA A CA 1
ATOM 1580 C C . ALA A 1 199 ? -6.825 14.220 22.026 1.00 80.81 199 ALA A C 1
ATOM 1582 O O . ALA A 1 199 ? -6.381 15.339 22.310 1.00 80.81 199 ALA A O 1
ATOM 1583 N N . LYS A 1 200 ? -7.645 14.022 20.988 1.00 75.00 200 LYS A N 1
ATOM 1584 C CA . LYS A 1 200 ? -8.098 15.105 20.117 1.00 75.00 200 LYS A CA 1
ATOM 1585 C C . LYS A 1 200 ? -8.988 16.096 20.866 1.00 75.00 200 LYS A C 1
ATOM 1587 O O . LYS A 1 200 ? -8.739 17.299 20.764 1.00 75.00 200 LYS A O 1
ATOM 1592 N N . ASP A 1 201 ? -9.933 15.625 21.672 1.00 70.38 201 ASP A N 1
ATOM 1593 C CA . ASP A 1 201 ? -10.818 16.489 22.469 1.00 70.38 201 ASP A CA 1
ATOM 1594 C C . ASP A 1 201 ? -10.037 17.347 23.473 1.00 70.38 201 ASP A C 1
ATOM 1596 O O . ASP A 1 201 ? -10.333 18.529 23.674 1.00 70.38 201 ASP A O 1
ATOM 1600 N N . THR A 1 202 ? -8.960 16.789 24.031 1.00 66.00 202 THR A N 1
ATOM 1601 C CA . THR A 1 202 ? -8.042 17.513 24.922 1.00 66.00 202 THR A CA 1
ATOM 1602 C C . THR A 1 202 ? -7.274 18.612 24.171 1.00 66.00 202 THR A C 1
ATOM 1604 O O . THR A 1 202 ? -7.137 19.729 24.673 1.00 66.00 202 THR A O 1
ATOM 1607 N N . SER A 1 203 ? -6.816 18.340 22.942 1.00 57.66 203 SER A N 1
ATOM 1608 C CA . SER A 1 203 ? -6.135 19.336 22.095 1.00 57.66 203 SER A CA 1
ATOM 1609 C C . SER A 1 203 ? -7.073 20.446 21.595 1.00 57.66 203 SER A C 1
ATOM 1611 O O . SER A 1 203 ? -6.680 21.611 21.535 1.00 57.66 203 SER A O 1
ATOM 1613 N N . SER A 1 204 ? -8.331 20.099 21.306 1.00 44.44 204 SER A N 1
ATOM 1614 C CA . SER A 1 204 ? -9.383 21.031 20.889 1.00 44.44 204 SER A CA 1
ATOM 1615 C C . SER A 1 204 ? -9.803 21.951 22.042 1.00 44.44 204 SER A C 1
ATOM 1617 O O . SER A 1 204 ? -9.920 23.165 21.872 1.00 44.44 204 SER A O 1
ATOM 1619 N N . SER A 1 205 ? -9.903 21.404 23.259 1.00 41.56 205 SER A N 1
ATOM 1620 C CA . SER A 1 205 ? -10.201 22.176 24.473 1.00 41.56 205 SER A CA 1
ATOM 1621 C C . SER A 1 205 ? -9.083 23.168 24.829 1.00 41.56 205 SER A C 1
ATOM 1623 O O . SER A 1 205 ? -9.362 24.265 25.305 1.00 41.56 205 SER A O 1
ATOM 1625 N N . GLN A 1 206 ? -7.815 22.849 24.534 1.00 45.06 206 GLN A N 1
ATOM 1626 C CA . GLN A 1 206 ? -6.698 23.798 24.673 1.00 45.06 206 GLN A CA 1
ATOM 1627 C C . GLN A 1 206 ? -6.643 24.865 23.568 1.00 45.06 206 GLN A C 1
ATOM 1629 O O . GLN A 1 206 ? -6.046 25.919 23.784 1.00 45.06 206 GLN A O 1
ATOM 1634 N N . ALA A 1 207 ? -7.255 24.631 22.403 1.00 40.75 207 ALA A N 1
ATOM 1635 C CA . ALA A 1 207 ? -7.348 25.635 21.342 1.00 40.75 207 ALA A CA 1
ATOM 1636 C C . ALA A 1 207 ? -8.422 26.699 21.636 1.00 40.75 207 ALA A C 1
ATOM 1638 O O . ALA A 1 207 ? -8.242 27.856 21.261 1.00 40.75 207 ALA A O 1
ATOM 1639 N N . PHE A 1 208 ? -9.490 26.339 22.358 1.00 35.84 208 PHE A N 1
ATOM 1640 C CA . PHE A 1 208 ? -10.529 27.285 22.789 1.00 35.84 208 PHE A CA 1
ATOM 1641 C C . PHE A 1 208 ? -10.111 28.164 23.979 1.00 35.84 208 PHE A C 1
ATOM 1643 O O . PHE A 1 208 ? -10.576 29.294 24.098 1.00 35.84 208 PHE A O 1
ATOM 1650 N N . ILE A 1 209 ? -9.182 27.707 24.825 1.00 40.50 209 ILE A N 1
ATOM 1651 C CA . ILE A 1 209 ? -8.616 28.504 25.927 1.00 40.50 209 ILE A CA 1
ATOM 1652 C C . ILE A 1 209 ? -7.303 29.153 25.462 1.00 40.5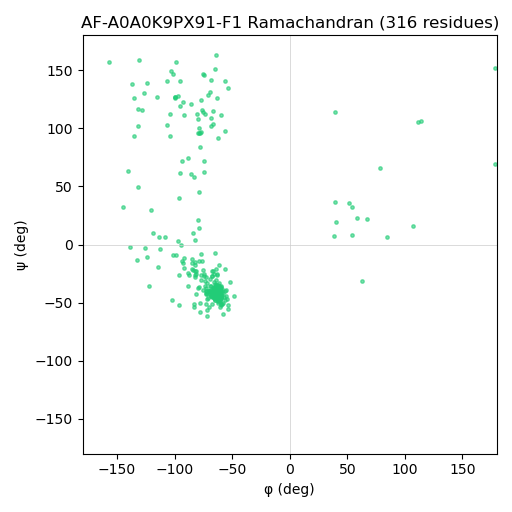0 209 ILE A C 1
ATOM 1654 O O . ILE A 1 209 ? -6.219 28.870 25.970 1.00 40.50 209 ILE A O 1
ATOM 1658 N N . ARG A 1 210 ? -7.362 30.002 24.432 1.00 36.41 210 ARG A N 1
ATOM 1659 C CA . ARG A 1 210 ? -6.212 30.856 24.070 1.00 36.41 210 ARG A CA 1
ATOM 1660 C C . ARG A 1 210 ? -6.557 32.288 23.676 1.00 36.41 210 ARG A C 1
ATOM 1662 O O . ARG A 1 210 ? -5.640 33.090 23.524 1.00 36.41 210 ARG A O 1
ATOM 1669 N N . GLU A 1 211 ? -7.837 32.645 23.638 1.00 36.94 211 GLU A N 1
ATOM 1670 C CA . GLU A 1 211 ? -8.281 34.037 23.703 1.00 36.94 211 GLU A CA 1
ATOM 1671 C C . GLU A 1 211 ? -8.886 34.305 25.083 1.00 36.94 211 GLU A C 1
ATOM 1673 O O . GLU A 1 211 ? -10.019 33.927 25.358 1.00 36.94 211 GLU A O 1
ATOM 1678 N N . ASN A 1 212 ? -8.090 34.978 25.920 1.00 32.25 212 ASN A N 1
ATOM 1679 C CA . ASN A 1 212 ? -8.391 35.592 27.223 1.00 32.25 212 ASN A CA 1
ATOM 1680 C C . ASN A 1 212 ? -7.737 34.904 28.433 1.00 32.25 212 ASN A C 1
ATOM 1682 O O . ASN A 1 212 ? -8.203 33.888 28.936 1.00 32.25 212 ASN A O 1
ATOM 1686 N N . GLY A 1 213 ? -6.696 35.564 28.957 1.00 29.75 213 GLY A N 1
ATOM 1687 C CA . GLY A 1 213 ? -6.219 35.403 30.335 1.00 29.75 213 GLY A CA 1
ATOM 1688 C C . GLY A 1 213 ? -4.829 34.782 30.482 1.00 29.75 213 GLY A C 1
ATOM 1689 O O . GLY A 1 213 ? -4.640 33.582 30.326 1.00 29.75 213 GLY A O 1
ATOM 1690 N N . SER A 1 214 ? -3.852 35.618 30.836 1.00 31.22 214 SER A N 1
ATOM 1691 C CA . SER A 1 214 ? -2.504 35.240 31.290 1.00 31.22 214 SER A CA 1
ATOM 1692 C C . SER A 1 214 ? -2.521 34.456 32.627 1.00 31.22 214 SER A C 1
ATOM 1694 O O . SER A 1 214 ? -3.520 34.496 33.341 1.00 31.22 214 SER A O 1
ATOM 1696 N N . PRO A 1 215 ? -1.430 33.746 32.991 1.00 40.31 215 PRO A N 1
ATOM 1697 C CA . PRO A 1 215 ? -1.502 32.447 33.662 1.00 40.31 215 PRO A CA 1
ATOM 1698 C C . PRO A 1 215 ? -1.257 32.490 35.178 1.00 40.31 215 PRO A C 1
ATOM 1700 O O . PRO A 1 215 ? -0.378 33.211 35.653 1.00 40.31 215 PRO A O 1
ATOM 1703 N N . SER A 1 216 ? -1.924 31.606 35.924 1.00 27.95 216 SER A N 1
ATOM 1704 C CA . SER A 1 216 ? -1.496 31.189 37.264 1.00 27.95 216 SER A CA 1
ATOM 1705 C C . SER A 1 216 ? -0.785 29.839 37.185 1.00 27.95 216 SER A C 1
ATOM 1707 O O . SER A 1 216 ? -1.268 28.879 36.588 1.00 27.95 216 SER A O 1
ATOM 1709 N N . LYS A 1 217 ? 0.422 29.823 37.746 1.00 41.38 217 LYS A N 1
ATOM 1710 C CA . LYS A 1 217 ? 1.316 28.678 37.884 1.00 41.38 217 LYS A CA 1
ATOM 1711 C C . LYS A 1 217 ? 0.746 27.720 38.921 1.00 41.38 217 LYS A C 1
ATOM 1713 O O . LYS A 1 217 ? 0.504 28.166 40.029 1.00 41.38 217 LYS A O 1
ATOM 1718 N N . GLU A 1 218 ? 0.626 26.450 38.567 1.00 36.41 218 GLU A N 1
ATOM 1719 C CA . GLU A 1 218 ? 0.907 25.264 39.387 1.00 36.41 218 GLU A CA 1
ATOM 1720 C C . GLU A 1 218 ? 0.572 24.032 38.529 1.00 36.41 218 GLU A C 1
ATOM 1722 O O . GLU A 1 218 ? -0.200 24.136 37.584 1.00 36.41 218 GLU A O 1
ATOM 1727 N N . GLU A 1 219 ? 1.241 22.906 38.780 1.00 33.06 219 GLU A N 1
ATOM 1728 C CA . GLU A 1 219 ? 1.148 21.640 38.023 1.00 33.06 219 GLU A CA 1
ATOM 1729 C C . GLU A 1 219 ? 1.917 21.585 36.690 1.00 33.06 219 GLU A C 1
ATOM 1731 O O . GLU A 1 219 ? 1.389 21.433 35.589 1.00 33.06 219 GLU A O 1
ATOM 1736 N N . LYS A 1 220 ? 3.248 21.644 36.797 1.00 31.27 220 LYS A N 1
ATOM 1737 C CA . LYS A 1 220 ? 4.174 21.329 35.700 1.00 31.27 220 LYS A CA 1
ATOM 1738 C C . LYS A 1 220 ? 5.293 20.383 36.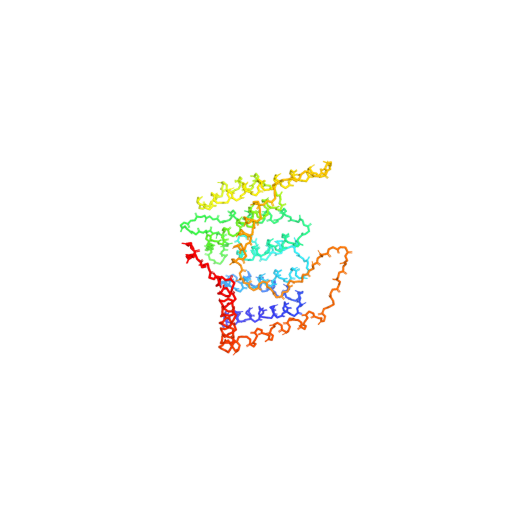137 1.00 31.27 220 LYS A C 1
ATOM 1740 O O . LYS A 1 220 ? 6.440 20.657 35.823 1.00 31.27 220 LYS A O 1
ATOM 1745 N N . GLU A 1 221 ? 5.002 19.264 36.805 1.00 30.70 221 GLU A N 1
ATOM 1746 C CA . GLU A 1 221 ? 6.060 18.255 37.033 1.00 30.70 221 GLU A CA 1
ATOM 1747 C C . GLU A 1 221 ? 5.721 16.788 36.736 1.00 30.70 221 GLU A C 1
ATOM 1749 O O . GLU A 1 221 ? 6.654 16.028 36.505 1.00 30.70 221 GLU A O 1
ATOM 1754 N N . GLU A 1 222 ? 4.465 16.369 36.547 1.00 29.56 222 GLU A N 1
ATOM 1755 C CA . GLU A 1 222 ? 4.193 14.924 36.356 1.00 29.56 222 GLU A CA 1
ATOM 1756 C C . GLU A 1 222 ? 3.949 14.473 34.895 1.00 29.56 222 GLU A C 1
ATOM 1758 O O . GLU A 1 222 ? 3.956 13.283 34.580 1.00 29.56 222 GLU A O 1
ATOM 1763 N N . PHE A 1 223 ? 3.807 15.402 33.942 1.00 32.78 223 PHE A N 1
ATOM 1764 C CA . PHE A 1 223 ? 3.386 15.074 32.564 1.00 32.78 223 PHE A CA 1
ATOM 1765 C C . PHE A 1 223 ? 4.532 14.863 31.550 1.00 32.78 223 PHE A C 1
ATOM 1767 O O . PHE A 1 223 ? 4.292 14.585 30.373 1.00 32.78 223 PHE A O 1
ATOM 1774 N N . ARG A 1 224 ? 5.804 14.990 31.957 1.00 28.34 224 ARG A N 1
ATOM 1775 C CA . ARG A 1 224 ? 6.936 14.959 31.004 1.00 28.34 224 ARG A CA 1
ATOM 1776 C C . ARG A 1 224 ? 7.586 13.586 30.806 1.00 28.34 224 ARG A C 1
ATOM 1778 O O . ARG A 1 224 ? 8.298 13.418 29.814 1.00 28.34 224 ARG A O 1
ATOM 1785 N N . ASP A 1 225 ? 7.307 12.614 31.674 1.00 27.44 225 ASP A N 1
ATOM 1786 C CA . ASP A 1 225 ? 7.957 11.296 31.608 1.00 27.44 225 ASP A CA 1
ATOM 1787 C C . ASP A 1 225 ? 7.154 10.227 30.857 1.00 27.44 225 ASP A C 1
ATOM 1789 O O . ASP A 1 225 ? 7.743 9.347 30.229 1.00 27.44 225 ASP A O 1
ATOM 1793 N N . ARG A 1 226 ? 5.820 10.330 30.784 1.00 29.81 226 ARG A N 1
ATOM 1794 C CA . ARG A 1 226 ? 5.003 9.288 30.129 1.00 29.81 226 ARG A CA 1
ATOM 1795 C C . ARG A 1 226 ? 4.887 9.436 28.601 1.00 29.81 226 ARG A C 1
ATOM 1797 O O . ARG A 1 226 ? 4.674 8.446 27.905 1.00 29.81 226 ARG A O 1
ATOM 1804 N N . SER A 1 227 ? 5.106 10.637 28.054 1.00 32.72 227 SER A N 1
ATOM 1805 C CA . SER A 1 227 ? 5.023 10.907 26.603 1.00 32.72 227 SER A CA 1
ATOM 1806 C C . SER A 1 227 ? 6.293 10.545 25.821 1.00 32.72 227 SER A C 1
ATOM 1808 O O . SER A 1 227 ? 6.240 10.355 24.607 1.00 32.72 227 SER A O 1
ATOM 1810 N N . LYS A 1 228 ? 7.438 10.370 26.493 1.00 29.64 228 LYS A N 1
ATOM 1811 C CA . LYS A 1 228 ? 8.700 9.998 25.827 1.00 29.64 228 LYS A CA 1
ATOM 1812 C C . LYS A 1 228 ? 8.861 8.492 25.607 1.00 29.64 228 LYS A C 1
ATOM 1814 O O . LYS A 1 228 ? 9.611 8.094 24.719 1.00 29.64 228 LYS A O 1
ATOM 1819 N N . GLN A 1 229 ? 8.145 7.656 26.362 1.00 28.72 229 GLN A N 1
ATOM 1820 C CA . GLN A 1 229 ? 8.311 6.199 26.305 1.00 28.72 229 GLN A CA 1
ATOM 1821 C C . GLN A 1 229 ? 7.434 5.516 25.236 1.00 28.72 229 GLN A C 1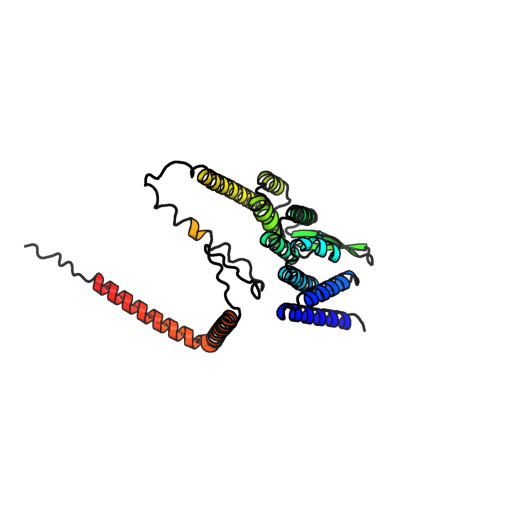
ATOM 1823 O O . GLN A 1 229 ? 7.818 4.473 24.711 1.00 28.72 229 GLN A O 1
ATOM 1828 N N . SER A 1 230 ? 6.309 6.124 24.830 1.00 31.06 230 SER A N 1
ATOM 1829 C CA . SER A 1 230 ? 5.453 5.583 23.752 1.00 31.06 230 SER A CA 1
ATOM 1830 C C . SER A 1 230 ? 5.931 5.928 22.335 1.00 31.06 230 SER A C 1
ATOM 1832 O O . SER A 1 230 ? 5.734 5.143 21.412 1.00 31.06 230 SER A O 1
ATOM 1834 N N . HIS A 1 231 ? 6.625 7.054 22.142 1.00 31.50 231 HIS A N 1
ATOM 1835 C CA . HIS A 1 231 ? 7.055 7.492 20.804 1.00 31.50 231 HIS A CA 1
ATOM 1836 C C . HIS A 1 231 ? 8.297 6.751 20.264 1.00 31.50 231 HIS A C 1
ATOM 1838 O O . HIS A 1 231 ? 8.586 6.829 19.070 1.00 31.50 231 HIS A O 1
ATOM 1844 N N . SER A 1 232 ? 9.038 6.021 21.108 1.00 26.59 232 SER A N 1
ATOM 1845 C CA . SER A 1 232 ? 10.269 5.310 20.716 1.00 26.59 232 SER A CA 1
ATOM 1846 C C . SER A 1 232 ? 10.048 3.854 20.286 1.00 26.59 232 SER A C 1
ATOM 1848 O O . SER A 1 232 ? 10.913 3.280 19.621 1.00 26.59 232 SER A O 1
ATOM 1850 N N . SER A 1 233 ? 8.891 3.265 20.606 1.00 27.22 233 SER A N 1
ATOM 1851 C CA . SER A 1 233 ? 8.603 1.851 20.314 1.00 27.22 233 SER A CA 1
ATOM 1852 C C . SER A 1 233 ? 7.914 1.635 18.959 1.00 27.22 233 SER A C 1
ATOM 1854 O O . SER A 1 233 ? 8.026 0.560 18.382 1.00 27.22 233 SER A O 1
ATOM 1856 N N . ILE A 1 234 ? 7.288 2.676 18.396 1.00 38.59 234 ILE A N 1
ATOM 1857 C CA . ILE A 1 234 ? 6.544 2.618 17.120 1.00 38.59 234 ILE A CA 1
ATOM 1858 C C . ILE A 1 234 ? 7.474 2.742 15.892 1.00 38.59 234 ILE A C 1
ATOM 1860 O O . ILE A 1 234 ? 7.109 2.376 14.781 1.00 38.59 234 ILE A O 1
ATOM 1864 N N . ARG A 1 235 ? 8.727 3.180 16.077 1.00 27.27 235 ARG A N 1
ATOM 1865 C CA . ARG A 1 235 ? 9.710 3.343 14.985 1.00 27.27 235 ARG A CA 1
ATOM 1866 C C . ARG A 1 235 ? 10.442 2.060 14.566 1.00 27.27 235 ARG A C 1
ATOM 1868 O O . ARG A 1 235 ? 11.357 2.144 13.755 1.00 27.27 235 ARG A O 1
ATOM 1875 N N . LYS A 1 236 ? 10.113 0.891 15.127 1.00 26.88 236 LYS A N 1
ATOM 1876 C CA . LYS A 1 236 ? 10.955 -0.316 14.990 1.00 26.88 236 LYS A CA 1
ATOM 1877 C C . LYS A 1 236 ? 10.421 -1.429 14.085 1.00 26.88 236 LYS A C 1
ATOM 1879 O O . LYS A 1 236 ? 11.069 -2.464 14.020 1.00 26.88 236 LYS A O 1
ATOM 1884 N N . ALA A 1 237 ? 9.313 -1.237 13.371 1.00 33.50 237 ALA A N 1
ATOM 1885 C CA . ALA A 1 237 ? 8.707 -2.327 12.596 1.00 33.50 237 ALA A CA 1
ATOM 1886 C C . ALA A 1 237 ? 8.724 -2.166 11.066 1.00 33.50 237 ALA A C 1
ATOM 1888 O O . ALA A 1 237 ? 8.166 -3.022 10.399 1.00 33.50 237 ALA A O 1
ATOM 1889 N N . PHE A 1 238 ? 9.376 -1.147 10.490 1.00 33.72 238 PHE A N 1
ATOM 1890 C CA . PHE A 1 238 ? 9.467 -1.020 9.028 1.00 33.72 238 PHE A CA 1
ATOM 1891 C C . PHE A 1 238 ? 10.888 -0.744 8.559 1.00 33.72 238 PHE A C 1
ATOM 1893 O O . PHE A 1 238 ? 11.394 0.374 8.643 1.00 33.72 238 PHE A O 1
ATOM 1900 N N . GLN A 1 239 ? 11.526 -1.800 8.061 1.00 33.50 239 GLN A N 1
ATOM 1901 C CA . GLN A 1 239 ? 12.736 -1.712 7.262 1.00 33.50 239 GLN A CA 1
ATOM 1902 C C . GLN A 1 239 ? 12.596 -2.657 6.060 1.00 33.50 239 GLN A C 1
ATOM 1904 O O . GLN A 1 239 ? 12.927 -3.836 6.152 1.00 33.50 239 GLN A O 1
ATOM 1909 N N . PRO A 1 240 ? 12.114 -2.126 4.929 1.00 34.19 240 PRO A N 1
ATOM 1910 C CA . PRO A 1 240 ? 12.744 -2.440 3.656 1.00 34.19 240 PRO A CA 1
ATOM 1911 C C . PRO A 1 240 ? 13.058 -1.135 2.908 1.00 34.19 240 PRO A C 1
ATOM 1913 O O . PRO A 1 240 ? 12.173 -0.349 2.604 1.00 34.19 240 PRO A O 1
ATOM 1916 N N . CYS A 1 241 ? 14.351 -0.873 2.699 1.00 35.81 241 CYS A N 1
ATOM 1917 C CA . CYS A 1 241 ? 14.969 0.022 1.702 1.00 35.81 241 CYS A CA 1
ATOM 1918 C C . CYS A 1 241 ? 14.354 1.408 1.366 1.00 35.81 241 CYS A C 1
ATOM 1920 O O . CYS A 1 241 ? 14.743 2.007 0.369 1.00 35.81 241 CYS A O 1
ATOM 1922 N N . PHE A 1 242 ? 13.499 1.988 2.210 1.00 40.12 242 PHE A N 1
ATOM 1923 C CA . PHE A 1 242 ? 12.736 3.214 1.918 1.00 40.12 242 PHE A CA 1
ATOM 1924 C C . PHE A 1 242 ? 13.513 4.549 2.040 1.00 40.12 242 PHE A C 1
ATOM 1926 O O . PHE A 1 242 ? 12.919 5.615 2.136 1.00 40.12 242 PHE A O 1
ATOM 1933 N N . TRP A 1 243 ? 14.849 4.524 2.101 1.00 37.66 243 TRP A N 1
ATOM 1934 C CA . TRP A 1 243 ? 15.650 5.665 2.588 1.00 37.66 243 TRP A CA 1
ATOM 1935 C C . TRP A 1 243 ? 16.639 6.287 1.598 1.00 37.66 243 TRP A C 1
ATOM 1937 O O . TRP A 1 243 ? 17.451 7.110 2.016 1.00 37.66 243 TRP A O 1
ATOM 1947 N N . VAL A 1 244 ? 16.620 5.947 0.305 1.00 33.03 244 VAL A N 1
ATOM 1948 C CA . VAL A 1 244 ? 17.663 6.484 -0.593 1.00 33.03 244 VAL A CA 1
ATOM 1949 C C . VAL A 1 244 ? 17.366 7.904 -1.100 1.00 33.03 244 VAL A C 1
ATOM 1951 O O . VAL A 1 244 ? 18.323 8.620 -1.374 1.00 33.03 244 VAL A O 1
ATOM 1954 N N . PHE A 1 245 ? 16.117 8.393 -1.136 1.00 33.09 245 PHE A N 1
ATOM 1955 C CA . PHE A 1 245 ? 15.845 9.695 -1.781 1.00 33.09 245 PHE A CA 1
ATOM 1956 C C . PHE A 1 245 ? 14.762 10.586 -1.154 1.00 33.09 245 PHE A C 1
ATOM 1958 O O . PHE A 1 245 ? 14.148 11.378 -1.857 1.00 33.09 245 PHE A O 1
ATOM 1965 N N . GLN A 1 246 ? 14.551 10.579 0.168 1.00 36.16 246 GLN A N 1
ATOM 1966 C CA . GLN A 1 246 ? 13.667 11.604 0.744 1.00 36.16 246 GLN A CA 1
ATOM 1967 C C . GLN A 1 246 ? 14.408 12.942 0.910 1.00 36.16 246 GLN A C 1
ATOM 1969 O O . GLN A 1 246 ? 15.282 13.106 1.766 1.00 36.16 246 GLN A O 1
ATOM 1974 N N . THR A 1 247 ? 14.059 13.916 0.068 1.00 33.56 247 THR A N 1
ATOM 1975 C CA . THR A 1 247 ? 14.474 15.315 0.214 1.00 33.56 247 THR A CA 1
ATOM 1976 C C . THR A 1 247 ? 13.787 15.916 1.444 1.00 33.56 247 THR A C 1
ATOM 1978 O O . THR A 1 247 ? 12.582 16.150 1.475 1.00 33.56 247 THR A O 1
ATOM 1981 N N . PHE A 1 248 ? 14.549 16.167 2.511 1.00 34.91 248 PHE A N 1
ATOM 1982 C CA . PHE A 1 248 ? 14.014 16.834 3.698 1.00 34.91 248 PHE A CA 1
ATOM 1983 C C . PHE A 1 248 ? 13.911 18.347 3.467 1.00 34.91 248 PHE A C 1
ATOM 1985 O O . PHE A 1 248 ? 14.884 19.085 3.619 1.00 34.91 248 PHE A O 1
ATOM 1992 N N . GLY A 1 249 ? 12.705 18.830 3.165 1.00 33.47 249 GLY A N 1
ATOM 1993 C CA . GLY A 1 249 ? 12.347 20.241 3.296 1.00 33.47 249 GLY A CA 1
ATOM 1994 C C . GLY A 1 249 ? 12.058 20.595 4.757 1.00 33.47 249 GLY A C 1
ATOM 1995 O O . GLY A 1 249 ? 10.907 20.588 5.186 1.00 33.47 249 GLY A O 1
ATOM 1996 N N . LEU A 1 250 ? 13.092 20.897 5.549 1.00 28.98 250 LEU A N 1
ATOM 1997 C CA . LEU A 1 250 ? 12.921 21.288 6.951 1.00 28.98 250 LEU A CA 1
ATOM 1998 C C . LEU A 1 250 ? 12.497 22.769 7.045 1.00 28.98 250 LEU A C 1
ATOM 2000 O O . LEU A 1 250 ? 13.334 23.669 7.025 1.00 28.98 250 LEU A O 1
ATOM 2004 N N . LYS A 1 251 ? 11.193 23.050 7.166 1.00 33.31 251 LYS A N 1
ATOM 2005 C CA . LYS A 1 251 ? 10.707 24.396 7.520 1.00 33.31 251 LYS A CA 1
ATOM 2006 C C . LYS A 1 251 ? 10.861 24.622 9.026 1.00 33.31 251 LYS A C 1
ATOM 2008 O O . LYS A 1 251 ? 9.991 24.257 9.809 1.00 33.31 251 LYS A O 1
ATOM 2013 N N . SER A 1 252 ? 11.958 25.260 9.424 1.00 32.84 252 SER A N 1
ATOM 2014 C CA . SER A 1 252 ? 12.069 25.920 10.728 1.00 32.84 252 SER A CA 1
ATOM 2015 C C . SER A 1 252 ? 11.950 27.430 10.519 1.00 32.84 252 SER A C 1
ATOM 2017 O O . SER A 1 252 ? 12.802 28.006 9.858 1.00 32.84 252 SER A O 1
ATOM 2019 N N . GLY A 1 253 ? 10.855 28.018 11.021 1.00 34.75 253 GLY A N 1
ATOM 2020 C CA . GLY A 1 253 ? 10.619 29.452 11.271 1.00 34.75 253 GLY A CA 1
ATOM 2021 C C . GLY A 1 253 ? 11.125 30.492 10.257 1.00 34.75 253 GLY A C 1
ATOM 2022 O O . GLY A 1 253 ? 12.318 30.727 10.170 1.00 34.75 253 GLY A O 1
ATOM 2023 N N . ASN A 1 254 ? 10.197 31.199 9.593 1.00 42.75 254 ASN A N 1
ATOM 2024 C CA . ASN A 1 254 ? 10.304 32.489 8.867 1.00 42.75 254 ASN A CA 1
ATOM 2025 C C . ASN A 1 254 ? 11.547 32.845 8.016 1.00 42.75 254 ASN A C 1
ATOM 2027 O O . ASN A 1 254 ? 11.596 33.948 7.476 1.00 42.75 254 ASN A O 1
ATOM 2031 N N . ALA A 1 255 ? 12.492 31.942 7.789 1.00 31.97 255 ALA A N 1
ATOM 2032 C CA . ALA A 1 255 ? 13.580 32.122 6.842 1.00 31.97 255 ALA A CA 1
ATOM 2033 C C . ALA A 1 255 ? 13.693 30.864 5.969 1.00 31.97 255 ALA A C 1
ATOM 2035 O O . ALA A 1 255 ? 13.970 29.783 6.493 1.00 31.97 255 ALA A O 1
ATOM 2036 N N . PRO A 1 256 ? 13.480 30.952 4.643 1.00 36.81 256 PRO A N 1
ATOM 2037 C CA . PRO A 1 256 ? 13.777 29.834 3.762 1.00 36.81 256 PRO A CA 1
ATOM 2038 C C . PRO A 1 256 ? 15.298 29.640 3.703 1.00 36.81 256 PRO A C 1
ATOM 2040 O O . PRO A 1 256 ? 16.010 30.374 3.020 1.00 36.81 256 PRO A O 1
ATOM 2043 N N . LEU A 1 257 ? 15.810 28.645 4.432 1.00 40.31 257 LEU A N 1
ATOM 2044 C CA . LEU A 1 257 ? 17.182 28.169 4.267 1.00 40.31 257 LEU A CA 1
ATOM 2045 C C . LEU A 1 257 ? 17.242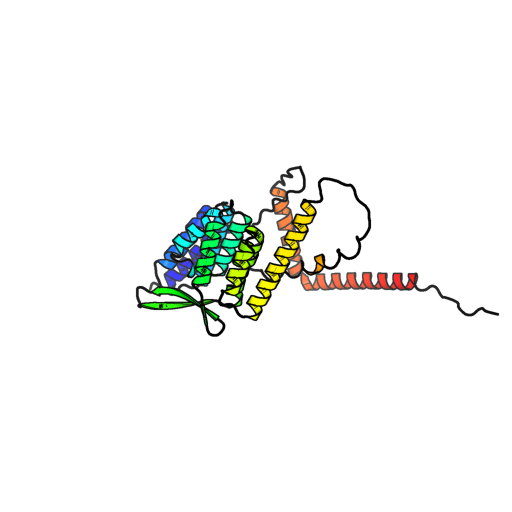 27.275 3.025 1.00 40.31 257 LEU A C 1
ATOM 2047 O O . LEU A 1 257 ? 16.939 26.085 3.073 1.00 40.31 257 LEU A O 1
ATOM 2051 N N . ILE A 1 258 ? 17.628 27.866 1.897 1.00 35.78 258 ILE A N 1
ATOM 2052 C CA . ILE A 1 258 ? 17.951 27.134 0.672 1.00 35.78 258 ILE A CA 1
ATOM 2053 C C . ILE A 1 258 ? 19.347 26.523 0.870 1.00 35.78 258 ILE A C 1
ATOM 2055 O O . ILE A 1 258 ? 20.365 27.197 0.712 1.00 35.78 258 ILE A O 1
ATOM 2059 N N . PHE A 1 259 ? 19.409 25.254 1.277 1.00 44.84 259 PHE A N 1
ATOM 2060 C CA . PHE A 1 259 ? 20.669 24.514 1.365 1.00 44.84 259 PHE A CA 1
ATOM 2061 C C . PHE A 1 259 ? 21.117 24.098 -0.042 1.00 44.84 259 PHE A C 1
ATOM 2063 O O . PHE A 1 259 ? 20.440 23.333 -0.718 1.00 44.84 259 PHE A O 1
ATOM 2070 N N . GLN A 1 260 ? 22.259 24.618 -0.494 1.00 49.41 260 GLN A N 1
ATOM 2071 C CA . GLN A 1 260 ? 22.835 24.289 -1.800 1.00 49.41 260 GLN A CA 1
ATOM 2072 C C . GLN A 1 260 ? 23.355 22.837 -1.839 1.00 49.41 260 GLN A C 1
ATOM 2074 O O . GLN A 1 260 ? 24.099 22.400 -0.955 1.00 49.41 260 GLN A O 1
ATOM 2079 N N . ASN A 1 261 ? 22.973 22.118 -2.900 1.00 57.06 261 ASN A N 1
ATOM 2080 C CA . ASN A 1 261 ? 23.111 20.668 -3.109 1.00 57.06 261 ASN A CA 1
ATOM 2081 C C . ASN A 1 261 ? 24.545 20.106 -3.001 1.00 57.06 261 ASN A C 1
ATOM 2083 O O . ASN A 1 261 ? 24.729 18.922 -2.723 1.00 57.06 261 ASN A O 1
ATOM 2087 N N . GLU A 1 262 ? 25.576 20.933 -3.165 1.00 51.88 262 GLU A N 1
ATOM 2088 C CA . GLU A 1 262 ? 26.972 20.475 -3.216 1.00 51.88 262 GLU A CA 1
ATOM 2089 C C . GLU A 1 262 ? 27.519 20.039 -1.845 1.00 51.88 262 GLU A C 1
ATOM 2091 O O . GLU A 1 262 ? 28.364 19.147 -1.755 1.00 51.88 262 GLU A O 1
ATOM 2096 N N . LYS A 1 263 ? 27.004 20.609 -0.747 1.00 56.41 263 LYS A N 1
ATOM 2097 C CA . LYS A 1 263 ? 27.479 20.294 0.615 1.00 56.41 263 LYS A CA 1
ATOM 2098 C C . LYS A 1 263 ? 26.864 19.014 1.184 1.00 56.41 263 LYS A C 1
ATOM 2100 O O . LYS A 1 263 ? 27.487 18.351 2.013 1.00 56.41 263 LYS A O 1
ATOM 2105 N N . LEU A 1 264 ? 25.673 18.642 0.717 1.00 69.81 264 LEU A N 1
ATOM 2106 C CA . LEU A 1 264 ? 24.981 17.414 1.116 1.00 69.81 264 LEU A CA 1
ATOM 2107 C C . LEU A 1 264 ? 25.662 16.172 0.538 1.00 69.81 264 LEU A C 1
ATOM 2109 O O . LEU A 1 264 ? 25.840 15.196 1.260 1.00 69.81 264 LEU A O 1
ATOM 2113 N N . PHE A 1 265 ? 26.131 16.225 -0.712 1.00 72.81 265 PHE A N 1
ATOM 2114 C CA . PHE A 1 265 ? 26.847 15.101 -1.321 1.00 72.81 265 PHE A CA 1
ATOM 2115 C C . PHE A 1 265 ? 28.147 14.768 -0.571 1.00 72.81 265 PHE A C 1
ATOM 2117 O O . PHE A 1 265 ? 28.435 13.602 -0.301 1.00 72.81 265 PHE A O 1
ATOM 2124 N N . ILE A 1 266 ? 28.893 15.796 -0.155 1.00 77.56 266 ILE A N 1
ATOM 2125 C CA . ILE A 1 266 ? 30.132 15.638 0.619 1.00 77.56 266 ILE A CA 1
ATOM 2126 C C . ILE A 1 266 ? 29.841 15.042 2.002 1.00 77.56 266 ILE A C 1
ATOM 2128 O O . ILE A 1 266 ? 30.555 14.141 2.441 1.00 77.56 266 ILE A O 1
ATOM 2132 N N . LEU A 1 267 ? 28.777 15.494 2.675 1.00 80.44 267 LEU A N 1
ATOM 2133 C CA . LEU A 1 267 ? 28.373 14.950 3.973 1.00 80.44 267 LEU A CA 1
ATOM 2134 C C . LEU A 1 267 ? 27.967 13.473 3.855 1.00 80.44 267 LEU A C 1
ATOM 2136 O O . LEU A 1 267 ? 28.407 12.649 4.655 1.00 80.44 267 LEU A O 1
ATOM 2140 N N . THR A 1 268 ? 27.188 13.123 2.831 1.00 74.62 268 THR A N 1
ATOM 2141 C CA . THR A 1 268 ? 26.755 11.744 2.575 1.00 74.62 268 THR A CA 1
ATOM 2142 C C . THR A 1 268 ? 27.943 10.837 2.258 1.00 74.62 268 THR A C 1
ATOM 2144 O O . THR A 1 268 ? 28.077 9.767 2.853 1.00 74.62 268 THR A O 1
ATOM 2147 N N . ALA A 1 269 ? 28.869 11.284 1.404 1.00 77.62 269 ALA A N 1
ATOM 2148 C CA . ALA A 1 269 ? 30.101 10.553 1.108 1.00 77.62 269 ALA A CA 1
ATOM 2149 C C . ALA A 1 269 ? 30.977 10.366 2.361 1.00 77.62 269 ALA A C 1
ATOM 2151 O O . ALA A 1 269 ? 31.540 9.291 2.574 1.00 77.62 269 ALA A O 1
ATOM 2152 N N . PHE A 1 270 ? 31.048 11.380 3.228 1.00 84.12 270 PHE A N 1
ATOM 2153 C CA . PHE A 1 270 ? 31.789 11.320 4.486 1.00 84.12 270 PHE A CA 1
ATOM 2154 C C . PHE A 1 270 ? 31.175 10.323 5.480 1.00 84.12 270 PHE A C 1
ATOM 2156 O O . PHE A 1 270 ? 31.898 9.527 6.083 1.00 84.12 270 PHE A O 1
ATOM 2163 N N . VAL A 1 271 ? 29.845 10.293 5.603 1.00 86.25 271 VAL A N 1
ATOM 2164 C CA . VAL A 1 271 ? 29.131 9.315 6.441 1.00 86.25 271 VAL A CA 1
ATOM 2165 C C . VAL A 1 271 ? 29.349 7.890 5.925 1.00 86.25 271 VAL A C 1
ATOM 2167 O O . VAL A 1 271 ? 29.669 6.999 6.714 1.00 86.25 271 VAL A O 1
ATOM 2170 N N . ILE A 1 272 ? 29.275 7.669 4.609 1.00 84.44 272 ILE A N 1
ATOM 2171 C CA . ILE A 1 272 ? 29.541 6.358 3.993 1.00 84.44 272 ILE A CA 1
ATOM 2172 C C . ILE A 1 272 ? 30.990 5.919 4.241 1.00 84.44 272 ILE A C 1
ATOM 2174 O O . ILE A 1 272 ? 31.226 4.759 4.587 1.00 84.44 272 ILE A O 1
ATOM 2178 N N . LEU A 1 273 ? 31.958 6.835 4.135 1.00 84.00 273 LEU A N 1
ATOM 2179 C CA . LEU A 1 273 ? 33.367 6.560 4.418 1.00 84.00 273 LEU A CA 1
ATOM 2180 C C . LEU A 1 273 ? 33.570 6.136 5.881 1.00 84.00 273 LEU A C 1
ATOM 2182 O O . LEU A 1 273 ? 34.238 5.134 6.145 1.00 84.00 273 LEU A O 1
ATOM 2186 N N . ILE A 1 274 ? 32.947 6.845 6.829 1.00 80.88 274 ILE A N 1
ATOM 2187 C CA . ILE A 1 274 ? 32.974 6.486 8.254 1.00 80.88 274 ILE A CA 1
ATOM 2188 C C . ILE A 1 274 ? 32.354 5.104 8.468 1.00 80.88 274 ILE A C 1
ATOM 2190 O O . ILE A 1 274 ? 32.959 4.265 9.134 1.00 80.88 274 ILE A O 1
ATOM 2194 N N . CYS A 1 275 ? 31.192 4.823 7.874 1.00 79.19 275 CYS A N 1
ATOM 2195 C CA . CYS A 1 275 ? 30.535 3.522 7.982 1.00 79.19 275 CYS A CA 1
ATOM 2196 C C . CYS A 1 275 ? 31.376 2.390 7.373 1.00 79.19 275 CYS A C 1
ATOM 2198 O O . CYS A 1 275 ? 31.460 1.306 7.954 1.00 79.19 275 CYS A O 1
ATOM 2200 N N . TYR A 1 276 ? 32.044 2.633 6.245 1.00 82.19 276 TYR A N 1
ATOM 2201 C CA . TYR A 1 276 ? 32.942 1.673 5.608 1.00 82.19 276 TYR A CA 1
ATOM 2202 C C . TYR A 1 276 ? 34.167 1.373 6.480 1.00 82.19 276 TYR A C 1
ATOM 2204 O O . TYR A 1 276 ? 34.473 0.205 6.727 1.00 82.19 276 TYR A O 1
ATOM 2212 N N . PHE A 1 277 ? 34.837 2.399 7.018 1.00 74.12 277 PHE A N 1
ATOM 2213 C CA . PHE A 1 277 ? 35.960 2.206 7.940 1.00 74.12 277 PHE A CA 1
ATOM 2214 C C . PHE A 1 277 ? 35.525 1.536 9.246 1.00 74.12 277 PHE A C 1
ATOM 2216 O O . PHE A 1 277 ? 36.227 0.648 9.737 1.00 74.12 277 PHE A O 1
ATOM 2223 N N . ALA A 1 278 ? 34.354 1.901 9.774 1.00 69.88 278 ALA A N 1
ATOM 2224 C CA . ALA A 1 278 ? 33.794 1.306 10.980 1.00 69.88 278 ALA A CA 1
ATOM 2225 C C . ALA A 1 278 ? 33.504 -0.190 10.806 1.00 69.88 278 ALA A C 1
ATOM 2227 O O . ALA A 1 278 ? 33.862 -0.994 11.668 1.00 69.88 278 ALA A O 1
ATOM 2228 N N . ARG A 1 279 ? 32.938 -0.578 9.656 1.00 72.88 279 ARG A N 1
ATOM 2229 C CA . ARG A 1 279 ? 32.703 -1.984 9.301 1.00 72.88 279 ARG A CA 1
ATOM 2230 C C . ARG A 1 279 ? 34.012 -2.737 9.063 1.00 72.88 279 ARG A C 1
ATOM 2232 O O . ARG A 1 279 ? 34.198 -3.824 9.601 1.00 72.88 279 ARG A O 1
ATOM 2239 N N . LYS A 1 280 ? 34.956 -2.144 8.327 1.00 67.38 280 LYS A N 1
ATOM 2240 C CA . LYS A 1 280 ? 36.241 -2.775 7.977 1.00 67.38 280 LYS A CA 1
ATOM 2241 C C . LYS A 1 280 ? 37.169 -2.980 9.182 1.00 67.38 280 LYS A C 1
ATOM 2243 O O . LYS A 1 280 ? 38.003 -3.881 9.164 1.00 67.38 280 LYS A O 1
ATOM 2248 N N . LYS A 1 281 ? 37.051 -2.155 10.230 1.00 62.31 281 LYS A N 1
ATOM 2249 C CA . LYS A 1 281 ? 37.921 -2.167 11.425 1.00 62.31 281 LYS A CA 1
ATOM 2250 C C . LYS A 1 281 ? 37.144 -2.423 12.725 1.00 62.31 281 LYS A C 1
ATOM 2252 O O . LYS A 1 281 ? 37.577 -1.986 13.794 1.00 62.31 281 LYS A O 1
ATOM 2257 N N . HIS A 1 282 ? 36.034 -3.163 12.652 1.00 56.16 282 HIS A N 1
ATOM 2258 C CA . HIS A 1 282 ? 35.134 -3.442 13.780 1.00 56.16 282 HIS A CA 1
ATOM 2259 C C . HIS A 1 282 ? 35.877 -3.909 15.051 1.00 56.16 282 HIS A C 1
ATOM 2261 O O . HIS A 1 282 ? 35.661 -3.376 16.138 1.00 56.16 282 HIS A O 1
ATOM 2267 N N . ALA A 1 283 ? 36.846 -4.822 14.907 1.00 57.25 283 ALA A N 1
ATOM 2268 C CA . ALA A 1 283 ? 37.629 -5.351 16.027 1.00 57.25 283 ALA A CA 1
ATOM 2269 C C . ALA A 1 283 ? 38.587 -4.325 16.669 1.00 57.25 283 ALA A C 1
ATOM 2271 O O . ALA A 1 283 ? 38.878 -4.397 17.864 1.00 57.25 283 ALA A O 1
ATOM 2272 N N . THR A 1 284 ? 39.095 -3.357 15.902 1.00 60.94 284 THR A N 1
ATOM 2273 C CA . THR A 1 284 ? 39.993 -2.312 16.421 1.00 60.94 284 THR A CA 1
ATOM 2274 C C . THR A 1 284 ? 39.200 -1.213 17.127 1.00 60.94 284 THR A C 1
ATOM 2276 O O . THR A 1 284 ? 39.622 -0.732 18.178 1.00 60.94 284 THR A O 1
ATOM 2279 N N . ILE A 1 285 ? 38.023 -0.869 16.598 1.00 64.00 285 ILE A N 1
ATOM 2280 C CA . ILE A 1 285 ? 37.133 0.151 17.167 1.00 64.00 285 ILE A CA 1
ATOM 2281 C C . ILE A 1 285 ? 36.473 -0.353 18.448 1.00 64.00 285 ILE A C 1
ATOM 2283 O O . ILE A 1 285 ? 36.477 0.376 19.435 1.00 64.00 285 ILE A O 1
ATOM 2287 N N . GLN A 1 286 ? 36.010 -1.610 18.494 1.00 67.31 286 GLN A N 1
ATOM 2288 C CA . GLN A 1 286 ? 35.521 -2.209 19.742 1.00 67.31 286 GLN A CA 1
ATOM 2289 C C . GLN A 1 286 ? 36.578 -2.147 20.848 1.00 67.31 286 GLN A C 1
ATOM 2291 O O . GLN A 1 286 ? 36.269 -1.753 21.969 1.00 67.31 286 GLN A O 1
ATOM 2296 N N . ARG A 1 287 ? 37.842 -2.469 20.537 1.00 64.06 287 ARG A N 1
ATOM 2297 C CA . ARG A 1 287 ? 38.940 -2.403 21.516 1.00 64.06 287 ARG A CA 1
ATOM 2298 C C . ARG A 1 287 ? 39.230 -0.977 21.982 1.00 64.06 287 ARG A C 1
ATOM 2300 O O . ARG A 1 287 ? 39.542 -0.787 23.154 1.00 64.06 287 ARG A O 1
ATOM 2307 N N . PHE A 1 288 ? 39.131 0.015 21.099 1.00 68.31 288 PHE A N 1
ATOM 2308 C CA . PHE A 1 288 ? 39.342 1.414 21.472 1.00 68.31 288 PHE A CA 1
ATOM 2309 C C . PHE A 1 288 ? 38.172 1.958 22.305 1.00 68.31 288 PHE A C 1
ATOM 2311 O O . PHE A 1 288 ? 38.401 2.577 23.340 1.00 68.31 288 PHE A O 1
ATOM 2318 N N . ALA A 1 289 ? 36.931 1.645 21.923 1.00 66.94 289 ALA A N 1
ATOM 2319 C CA . ALA A 1 289 ? 35.725 2.022 22.657 1.00 66.94 289 ALA A CA 1
ATOM 2320 C C . ALA A 1 289 ? 35.679 1.383 24.055 1.00 66.94 289 ALA A C 1
ATOM 2322 O O . ALA A 1 289 ? 35.401 2.073 25.031 1.00 66.94 289 ALA A O 1
ATOM 2323 N N . LEU A 1 290 ? 36.044 0.101 24.178 1.00 67.12 290 LEU A N 1
ATOM 2324 C CA . LEU A 1 290 ? 36.169 -0.579 25.472 1.00 67.12 290 LEU A CA 1
ATOM 2325 C C . LEU A 1 290 ? 37.253 0.057 26.350 1.00 67.12 290 LEU A C 1
ATOM 2327 O O . LEU A 1 290 ? 37.020 0.273 27.535 1.00 67.12 290 LEU A O 1
ATOM 2331 N N . LYS A 1 291 ? 38.415 0.413 25.785 1.00 69.88 291 LYS A N 1
ATOM 2332 C CA . LYS A 1 291 ? 39.479 1.102 26.538 1.00 69.88 291 LYS A CA 1
ATOM 2333 C C . LYS A 1 291 ? 39.044 2.486 27.029 1.00 69.88 291 LYS A C 1
ATOM 2335 O O . LYS A 1 291 ? 39.301 2.817 28.183 1.00 69.88 291 LYS A O 1
ATOM 2340 N N . GLN A 1 292 ? 38.359 3.263 26.190 1.00 73.12 292 GLN A N 1
ATOM 2341 C CA . GLN A 1 292 ? 37.849 4.587 26.562 1.00 73.12 292 GLN A CA 1
ATOM 2342 C C . GLN A 1 292 ? 36.744 4.485 27.624 1.00 73.12 292 GLN A C 1
ATOM 2344 O O . GLN A 1 292 ? 36.788 5.190 28.629 1.00 73.12 292 GLN A O 1
ATOM 2349 N N . PHE A 1 293 ? 35.814 3.539 27.472 1.00 69.81 293 PHE A N 1
ATOM 2350 C CA . PHE A 1 293 ? 34.752 3.297 28.449 1.00 69.81 293 PHE A CA 1
ATOM 2351 C C . PHE A 1 293 ? 35.299 2.853 29.814 1.00 69.81 293 PHE A C 1
ATOM 2353 O O . PHE A 1 293 ? 34.839 3.328 30.850 1.00 69.81 293 PHE A O 1
ATOM 2360 N N . LEU A 1 294 ? 36.323 1.993 29.832 1.00 68.69 294 LEU A N 1
ATOM 2361 C CA . LEU A 1 294 ? 36.974 1.561 31.072 1.00 68.69 294 LEU A CA 1
ATOM 2362 C C . LEU A 1 294 ? 37.717 2.709 31.771 1.00 68.69 294 LEU A C 1
ATOM 2364 O O . LEU A 1 294 ? 37.668 2.797 32.998 1.00 68.69 294 LEU A O 1
ATOM 2368 N N . SER A 1 295 ? 38.350 3.612 31.015 1.00 71.69 295 SER A N 1
ATOM 2369 C CA . SER A 1 295 ? 39.031 4.786 31.576 1.00 71.69 295 SER A CA 1
ATOM 2370 C C . SER A 1 295 ? 38.046 5.795 32.173 1.00 71.69 295 SER A C 1
ATOM 2372 O O . SER A 1 295 ? 38.270 6.290 33.275 1.00 71.69 295 SER A O 1
ATOM 2374 N N . VAL A 1 296 ? 36.929 6.062 31.488 1.00 77.50 296 VAL A N 1
ATOM 2375 C CA . VAL A 1 296 ? 35.876 6.971 31.975 1.00 77.50 296 VAL A CA 1
ATOM 2376 C C . VAL A 1 296 ? 35.171 6.387 33.197 1.00 77.50 296 VAL A C 1
ATOM 2378 O O . VAL A 1 296 ? 34.948 7.096 34.175 1.00 77.50 296 VAL A O 1
ATOM 2381 N N . ARG A 1 297 ? 34.879 5.079 33.192 1.00 77.12 297 ARG A N 1
ATOM 2382 C CA . ARG A 1 297 ? 34.299 4.396 34.355 1.00 77.12 297 ARG A CA 1
ATOM 2383 C C . ARG A 1 297 ? 35.214 4.493 35.574 1.00 77.12 297 ARG A C 1
ATOM 2385 O O . ARG A 1 297 ? 34.721 4.725 36.671 1.00 77.12 297 ARG A O 1
ATOM 2392 N N . LYS A 1 298 ? 36.527 4.327 35.393 1.00 76.31 298 LYS A N 1
ATOM 2393 C CA . LYS A 1 298 ? 37.489 4.424 36.494 1.00 76.31 298 LYS A CA 1
ATOM 2394 C C . LYS A 1 298 ? 37.579 5.847 37.048 1.00 76.31 298 LYS A C 1
ATOM 2396 O O . LYS A 1 298 ? 37.457 6.016 38.251 1.00 76.31 298 LYS A O 1
ATOM 2401 N N . ALA A 1 299 ? 37.645 6.853 36.176 1.00 82.44 299 ALA A N 1
ATOM 2402 C CA . ALA A 1 299 ? 37.623 8.255 36.590 1.00 82.44 299 ALA A CA 1
ATOM 2403 C C . ALA A 1 299 ? 36.330 8.633 37.338 1.00 82.44 299 ALA A C 1
ATOM 2405 O O . ALA A 1 299 ? 36.384 9.347 38.332 1.00 82.44 299 ALA A O 1
ATOM 2406 N N . LEU A 1 300 ? 35.171 8.124 36.908 1.00 81.06 300 LEU A N 1
ATOM 2407 C CA . LEU A 1 300 ? 33.898 8.345 37.603 1.00 81.06 300 LEU A CA 1
ATOM 2408 C C . LEU A 1 300 ? 33.862 7.688 38.984 1.00 81.06 300 LEU A C 1
ATOM 2410 O O . LEU A 1 300 ? 33.350 8.292 39.919 1.00 81.06 300 LEU A O 1
ATOM 2414 N N . ILE A 1 301 ? 34.401 6.474 39.119 1.00 81.88 301 ILE A N 1
ATOM 2415 C CA . ILE A 1 301 ? 34.492 5.785 40.412 1.00 81.88 301 ILE A CA 1
ATOM 2416 C C . ILE A 1 301 ? 35.443 6.534 41.344 1.00 81.88 301 ILE A C 1
ATOM 2418 O O . ILE A 1 301 ? 35.101 6.722 42.505 1.00 81.88 301 ILE A O 1
ATOM 2422 N N . ASP A 1 302 ? 36.581 7.008 40.841 1.00 82.31 302 ASP A N 1
ATOM 2423 C CA . ASP A 1 302 ? 37.542 7.770 41.640 1.00 82.31 302 ASP A CA 1
ATOM 2424 C C . ASP A 1 302 ? 36.948 9.116 42.085 1.00 82.31 302 ASP A C 1
ATOM 2426 O O . ASP A 1 302 ? 37.060 9.466 43.254 1.00 82.31 302 ASP A O 1
ATOM 2430 N N . ILE A 1 303 ? 36.233 9.832 41.205 1.00 80.56 303 ILE A N 1
ATOM 2431 C CA . ILE A 1 303 ? 35.503 11.065 41.560 1.00 80.56 303 ILE A CA 1
ATOM 2432 C C . ILE A 1 303 ? 34.404 10.772 42.586 1.00 80.56 303 ILE A C 1
ATOM 2434 O O . ILE A 1 303 ? 34.220 11.541 43.526 1.00 80.56 303 ILE A O 1
ATOM 2438 N N . TRP A 1 304 ? 33.683 9.661 42.428 1.00 73.62 304 TRP A N 1
ATOM 2439 C CA . TRP A 1 304 ? 32.641 9.253 43.365 1.00 73.62 304 TRP A CA 1
ATOM 2440 C C . TRP A 1 304 ? 33.230 8.902 44.734 1.00 73.62 304 TRP A C 1
ATOM 2442 O O . TRP A 1 304 ? 32.728 9.362 45.754 1.00 73.62 304 TRP A O 1
ATOM 2452 N N . GLN A 1 305 ? 34.341 8.165 44.780 1.00 75.50 305 GLN A N 1
ATOM 2453 C CA . GLN A 1 305 ? 35.025 7.882 46.038 1.00 75.50 305 GLN A CA 1
ATOM 2454 C C . GLN A 1 305 ? 35.590 9.151 46.674 1.00 75.50 305 GLN A C 1
ATOM 2456 O O . GLN A 1 305 ? 35.414 9.314 47.872 1.00 75.50 305 GLN A O 1
ATOM 2461 N N . LEU A 1 306 ? 36.156 10.085 45.902 1.00 76.06 306 LEU A N 1
ATOM 2462 C CA . LEU A 1 306 ? 36.647 11.369 46.419 1.00 76.06 306 LEU A CA 1
ATOM 2463 C C . LEU A 1 306 ? 35.519 12.249 46.984 1.00 76.06 306 LEU A C 1
ATOM 2465 O O . LEU A 1 306 ? 35.711 12.942 47.980 1.00 76.06 306 LEU A O 1
ATOM 2469 N N . ALA A 1 307 ? 34.347 12.228 46.343 1.00 73.75 307 ALA A N 1
ATOM 2470 C CA . ALA A 1 307 ? 33.184 13.013 46.751 1.00 73.75 307 ALA A CA 1
ATOM 2471 C C . ALA A 1 307 ? 32.495 12.455 48.008 1.00 73.75 307 ALA A C 1
ATOM 2473 O O . ALA A 1 307 ? 31.872 13.217 48.745 1.00 73.75 307 ALA A O 1
ATOM 2474 N N . PHE A 1 308 ? 32.612 11.147 48.264 1.00 68.31 308 PHE A N 1
ATOM 2475 C CA . PHE A 1 308 ? 31.956 10.474 49.389 1.00 68.31 308 PHE A CA 1
ATOM 2476 C C . PHE A 1 308 ? 32.917 9.947 50.466 1.00 68.31 308 PHE A C 1
ATOM 2478 O O . PHE A 1 308 ? 32.460 9.495 51.514 1.00 68.31 308 PHE A O 1
ATOM 2485 N N . SER A 1 309 ? 34.236 10.062 50.290 1.00 61.91 309 SER A N 1
ATOM 2486 C CA . SER A 1 309 ? 35.227 9.806 51.340 1.00 61.91 309 SER A CA 1
ATOM 2487 C C . SER A 1 309 ? 35.411 11.035 52.236 1.00 61.91 309 SER A C 1
ATOM 2489 O O . SER A 1 309 ? 36.510 11.572 52.366 1.00 61.91 309 SER A O 1
ATOM 2491 N N . ILE A 1 310 ? 34.328 11.498 52.860 1.00 60.78 310 ILE A N 1
ATOM 2492 C CA . ILE A 1 310 ? 34.423 12.333 54.059 1.00 60.78 310 ILE A CA 1
ATOM 2493 C C . ILE A 1 310 ? 34.368 11.358 55.237 1.00 60.78 310 ILE A C 1
ATOM 2495 O O . ILE A 1 310 ? 33.322 10.740 55.447 1.00 60.78 310 ILE A O 1
ATOM 2499 N N . PRO A 1 311 ? 35.450 11.164 56.010 1.00 57.59 311 PRO A N 1
ATOM 2500 C CA . PRO A 1 311 ? 35.354 10.397 57.239 1.00 57.59 311 PRO A CA 1
ATOM 2501 C C . PRO A 1 311 ? 34.473 11.171 58.226 1.00 57.59 311 PRO A C 1
ATOM 2503 O O . PRO A 1 311 ? 34.898 12.150 58.837 1.00 57.59 311 PRO A O 1
ATOM 2506 N N . VAL A 1 312 ? 33.229 10.720 58.386 1.00 53.44 312 VAL A N 1
ATOM 2507 C CA . VAL A 1 312 ? 32.425 10.982 59.582 1.00 53.44 312 VAL A CA 1
ATOM 2508 C C . VAL A 1 312 ? 33.170 10.343 60.750 1.00 53.44 312 VAL A C 1
ATOM 2510 O O . VAL A 1 312 ? 33.030 9.157 61.033 1.00 53.44 312 VAL A O 1
ATOM 2513 N N . ASN A 1 313 ? 34.025 11.130 61.401 1.00 47.06 313 ASN A N 1
ATOM 2514 C CA . ASN A 1 313 ? 34.670 10.765 62.652 1.00 47.06 313 ASN A CA 1
ATOM 2515 C C . ASN A 1 313 ? 33.622 10.878 63.773 1.00 47.06 313 ASN A C 1
ATOM 2517 O O . ASN A 1 313 ? 33.616 11.818 64.565 1.00 47.06 313 ASN A O 1
ATOM 2521 N N . SER A 1 314 ? 32.664 9.952 63.790 1.00 56.44 314 SER A N 1
ATOM 2522 C CA . SER A 1 314 ? 31.657 9.827 64.840 1.00 56.44 314 SER A CA 1
ATOM 2523 C C . SER A 1 314 ? 32.194 8.921 65.948 1.00 56.44 314 SER A C 1
ATOM 2525 O O . SER A 1 314 ? 31.812 7.758 65.996 1.00 56.44 314 SER A O 1
ATOM 2527 N N . LEU A 1 315 ? 33.128 9.426 66.767 1.00 49.81 315 LEU A N 1
ATOM 2528 C CA . LEU A 1 315 ? 33.492 8.924 68.111 1.00 49.81 315 LEU A CA 1
ATOM 2529 C C . LEU A 1 315 ? 34.641 9.772 68.701 1.00 49.81 315 LEU A C 1
ATOM 2531 O O . LEU A 1 315 ? 35.774 9.329 68.850 1.00 49.81 315 LEU A O 1
ATOM 2535 N N . ALA A 1 316 ? 34.333 11.021 69.044 1.00 48.09 316 ALA A N 1
ATOM 2536 C CA . ALA A 1 316 ? 35.053 11.789 70.062 1.00 48.09 316 ALA A CA 1
ATOM 2537 C C . ALA A 1 316 ? 34.009 12.579 70.862 1.00 48.09 316 ALA A C 1
ATOM 2539 O O . ALA A 1 316 ? 33.922 13.800 70.799 1.00 48.09 316 ALA A O 1
ATOM 2540 N N . ALA A 1 317 ? 33.136 11.823 71.526 1.00 46.56 317 ALA A N 1
ATOM 2541 C CA . ALA A 1 317 ? 32.337 12.282 72.646 1.00 46.56 317 ALA A CA 1
ATOM 2542 C C . ALA A 1 317 ? 32.974 11.691 73.909 1.00 46.56 317 ALA A C 1
ATOM 2544 O O . ALA A 1 317 ? 32.691 10.541 74.231 1.00 46.56 317 ALA A O 1
ATOM 2545 N N . VAL A 1 318 ? 33.869 12.460 74.539 1.00 39.06 318 VAL A N 1
ATOM 2546 C CA . VAL A 1 318 ? 34.085 12.585 75.994 1.00 39.06 318 VAL A CA 1
ATOM 2547 C C . VAL A 1 318 ? 34.613 13.993 76.231 1.00 39.06 318 VAL A C 1
ATOM 2549 O O . VAL A 1 318 ? 35.583 14.363 75.533 1.00 39.06 318 VAL A O 1
#

Solvent-accessible surface area (backbone atoms only — not comparable to full-atom values): 18843 Å² total; per-residue (Å²): 137,58,64,74,60,48,57,53,49,52,53,52,52,46,55,49,20,50,52,26,45,78,69,68,36,29,71,58,9,30,53,44,18,49,51,51,44,48,52,70,58,71,70,76,59,93,67,61,65,65,58,57,46,51,30,45,48,48,25,53,52,22,31,48,78,70,69,46,27,72,50,44,65,65,52,47,37,71,60,52,76,39,63,56,52,52,51,66,70,53,51,49,48,53,51,49,47,30,67,78,67,26,93,71,64,58,67,61,55,49,53,49,51,53,53,29,58,70,47,44,43,72,52,98,85,32,28,44,24,70,48,50,68,41,91,89,69,76,46,73,43,70,45,81,40,52,57,68,60,52,49,51,49,45,43,49,47,37,50,45,43,25,43,61,71,68,56,37,51,66,60,28,46,57,49,52,72,73,46,85,57,61,68,71,58,39,54,52,51,50,54,50,51,56,52,52,52,55,53,48,54,54,55,53,56,55,64,68,68,69,80,83,80,88,86,83,90,79,91,88,78,82,76,73,67,71,65,61,65,62,68,66,68,75,75,73,82,81,85,75,88,84,73,87,77,79,80,81,82,80,87,63,76,104,54,92,80,82,77,66,70,73,60,55,55,54,51,52,52,50,51,52,50,52,52,50,52,49,65,77,37,44,75,59,50,53,53,50,52,51,53,51,51,53,51,52,54,50,53,51,50,51,52,49,47,65,73,64,66,65,83,79,78,84,81,82,87,128

InterPro domains:
  IPR034571 Protein APEM9 [PTHR36361] (1-318)

Secondary structure (DSSP, 8-state):
--HHHHHHHHHHHHHHHHHHHHTT-HHHHHHHHHHHHHHHHHS-S---HHHHHHHHHHHHHHHHHTT-GGGHHHHHHHHHSSGGGS-HHHHHHHHHHHHHH-SS-HHHHHHHHHHHHHTEEEETTEEEEEEEE-TTT--EEEEEE-HHHHHHHHIIIIIIIIIIII--HHHHHHHHHHS---HHHHHHHHHHHHHHHHHHHHHHHHHHTTSS-PPPP---SSSSSHHHHHTTTGGGS--SSTTS--------TTS-----THHHHHHHHHHHHHHHHHHHTHHHHHHHHHHHHHHHHHHHHHHHHHHH----------

Organism: Zostera marina (NCBI:txid29655)